Protein AF-0000000078661765 (afdb_homodimer)

Solvent-accessible surface area (backbone atoms only — not comparable to full-atom values): 20085 Å² total; per-residue (Å²): 131,46,58,64,20,63,72,81,64,76,67,71,49,77,56,98,57,36,38,33,35,62,72,58,79,69,48,37,56,60,52,42,59,48,47,63,39,64,80,60,29,68,79,69,63,82,81,64,96,49,53,66,41,50,32,48,50,50,43,23,30,43,36,8,20,35,60,61,69,73,39,29,52,26,35,33,24,34,60,92,78,61,45,80,42,36,41,34,34,42,29,67,37,52,69,71,80,47,93,76,42,49,77,34,44,30,48,52,74,50,60,35,75,92,55,61,94,66,60,52,66,58,57,50,50,52,53,43,51,53,49,44,32,71,75,70,46,80,60,68,33,30,33,72,45,51,69,84,48,59,70,60,52,53,52,39,46,76,74,55,35,44,77,78,51,69,49,71,44,95,87,65,50,48,28,38,32,30,35,30,115,130,48,59,64,20,66,72,79,64,76,68,70,48,76,57,98,58,36,39,32,34,63,71,59,79,69,49,38,56,59,52,42,58,49,48,64,41,64,80,61,28,68,79,69,63,82,81,64,95,49,55,66,42,52,31,48,50,51,43,22,30,44,34,8,20,35,59,61,69,72,40,28,50,26,36,35,24,33,61,91,79,61,44,82,41,35,40,35,32,40,31,66,37,52,69,72,79,50,94,77,42,49,76,34,42,28,48,50,76,50,60,37,76,93,55,61,94,67,59,52,65,57,56,51,48,51,53,44,51,52,48,44,32,68,75,69,47,81,60,68,33,30,32,73,44,52,67,86,46,59,69,61,53,54,49,39,46,76,73,55,34,43,78,78,51,69,49,70,44,96,88,65,50,48,27,37,30,30,36,30,116

Organism: Novosphingobium aromaticivorans (strain ATCC 700278 / DSM 12444 / CCUG 56034 / CIP 105152 / NBRC 16084 / F199) (NCBI:txid279238)

Secondary structure (DSSP, 8-state):
---B----PPPEEE-SSEEEE---TTTHHHHHHHTTSHHHHTTS-SPPSSHHHHHHHHHHHHHHHHHHHS--EEEEEETTT--EEEEEEEEEEE-SS-TT-EEEEEEEEEE-GGGTTSSHHHHHHHHHHHHHHHHH-S--EEEEEETT-HHHHHHHHHTT-EEEEEEE-TTS-EEEEEEE-/---B----PPPEEE-SSEEEE---TTTHHHHHHHTTSHHHHTTS-SPPSSHHHHHHHHHHHHHHHHHHHS--EEEEEETTT--EEEEEEEEEEE-SS-TT-EEEEEEEEEE-GGGTTSSHHHHHHHHHHHHHHHHH-S--EEEEEETT-HHHHHHHHHTT-EEEEEEE-TTS-EEEEEEE-

pLDDT: mean 94.59, std 13.89, range [18.61, 98.94]

InterPro domains:
  IPR000182 GNAT domain [PF13302] (17-162)
  IPR000182 GNAT domain [PS51186] (29-181)
  IPR016181 Acyl-CoA N-acyltransferase [SSF55729] (10-168)
  IPR051531 N-acetyltransferase [PTHR43792] (10-170)

Sequence (362 aa):
MTLPGIDVSPPRIETDRLTLTVPGREDYILMRDLVADPEVHRYLGPRPDDPTTDMFSRALRAAGSWHLYGYGLFLAHEKASGAFVGQLGVFHSLRGFGKGMDDVPEAGWILAREHWGKGLAREAMQAVLDWFDAAQGPQRIACMIERGNAASVALAERLGFVRYGEHELADGVIVDLLERTMTLPGIDVSPPRIETDRLTLTVPGREDYILMRDLVADPEVHRYLGPRPDDPTTDMFSRALRAAGSWHLYGYGLFLAHEKASGAFVGQLGVFHSLRGFGKGMDDVPEAGWILAREHWGKGLAREAMQAVLDWFDAAQGPQRIACMIERGNAASVALAERLGFVRYGEHELADGVIVDLLERT

Nearest PDB structures (foldseek):
  3juw-assembly1_A  TM=9.080E-01  e=8.579E-16  Bordetella pertussis
  3juw-assembly1_B  TM=9.057E-01  e=1.072E-14  Bordetella pertussis
  3juw-assembly2_C-2  TM=8.979E-01  e=7.993E-15  Bordetella pertussis
  4e2a-assembly1_A  TM=6.784E-01  e=1.385E-06  Streptococcus mutans
  1tiq-assembly1_A  TM=6.854E-01  e=7.605E-06  Bacillus subtilis

Foldseek 3Di:
DPPPPPPPAFDWFDFPWKIWGQDDQPCLVVVLVQCVPCVLVVFVDDDDPDSVVVSNVVSVQQVVQCVPPVWGKIWIATPVPRDTFWIWAWGFDAPPPDPPGHGFTETDIGTHPVCPPVCVVLRVHLRRQVVCCVVPNDDKYKYKGWPPPVSVVVSCVVSAKDFDDWDQDPVRTIITMIMHD/DPPPPPPPAFDWFDFPWKIWGQDDQPCLVVVLVQCVPCVLVVFVDDDDPDSVVVSNVVSVQQVVQCVPPVWGKIWIATPVPRDTFWIWAWGFDAPPPDPPGHGFTETDIGTHPVCPPVCVVLRVHLRRQVVCCVVPNDDKYKYKGWPPPVSVVVSCVVSAKDFDAWDQDPVRTIITMIMHD

Structure (mmCIF, N/CA/C/O backbone):
data_AF-0000000078661765-model_v1
#
loop_
_entity.id
_entity.type
_entity.pdbx_description
1 polymer 'GCN5-related N-acetyltransferase'
#
loop_
_atom_site.group_PDB
_atom_site.id
_atom_site.type_symbol
_atom_site.label_atom_id
_atom_site.label_alt_id
_atom_site.label_comp_id
_atom_site.label_asym_id
_atom_site.label_entity_id
_atom_site.label_seq_id
_atom_site.pdbx_PDB_ins_code
_atom_site.Cartn_x
_atom_site.Cartn_y
_atom_site.Cartn_z
_atom_site.occupancy
_atom_site.B_iso_or_equiv
_atom_site.auth_seq_id
_atom_site.auth_comp_id
_atom_site.auth_asym_id
_atom_site.auth_atom_id
_atom_site.pdbx_PDB_model_num
ATOM 1 N N . MET A 1 1 ? 5.809 -13.992 35.375 1 18.61 1 MET A N 1
ATOM 2 C CA . MET A 1 1 ? 5.738 -14.922 34.25 1 18.61 1 MET A CA 1
ATOM 3 C C . MET A 1 1 ? 5.664 -14.164 32.906 1 18.61 1 MET A C 1
ATOM 5 O O . MET A 1 1 ? 4.734 -13.383 32.688 1 18.61 1 MET A O 1
ATOM 9 N N . THR A 1 2 ? 6.816 -13.812 32.375 1 22.2 2 THR A N 1
ATOM 10 C CA . THR A 1 2 ? 7.066 -12.914 31.25 1 22.2 2 THR A CA 1
ATOM 11 C C . THR A 1 2 ? 6.258 -13.352 30.031 1 22.2 2 THR A C 1
ATOM 13 O O . THR A 1 2 ? 6.355 -14.5 29.594 1 22.2 2 THR A O 1
ATOM 16 N N . LEU A 1 3 ? 5.105 -13 29.922 1 26.42 3 LEU A N 1
ATOM 17 C CA . LEU A 1 3 ? 4.414 -13.406 28.703 1 26.42 3 LEU A CA 1
ATOM 18 C C . LEU A 1 3 ? 5.375 -13.445 27.516 1 26.42 3 LEU A C 1
ATOM 20 O O . LEU A 1 3 ? 6.199 -12.539 27.359 1 26.42 3 LEU A O 1
ATOM 24 N N . PRO A 1 4 ? 5.844 -14.602 27.141 1 32.22 4 PRO A N 1
ATOM 25 C CA . PRO A 1 4 ? 6.879 -14.617 26.094 1 32.22 4 PRO A CA 1
ATOM 26 C C . PRO A 1 4 ? 6.625 -13.586 25 1 32.22 4 PRO A C 1
ATOM 28 O O . PRO A 1 4 ? 5.473 -13.305 24.672 1 32.22 4 PRO A O 1
ATOM 31 N N . GLY A 1 5 ? 7.164 -12.516 25.047 1 32.81 5 GLY A N 1
ATOM 32 C CA . GLY A 1 5 ? 7.148 -11.461 24.047 1 32.81 5 GLY A CA 1
ATOM 33 C C . GLY A 1 5 ? 7.004 -11.984 22.625 1 32.81 5 GLY A C 1
ATOM 34 O O . GLY A 1 5 ? 7.844 -12.75 22.156 1 32.81 5 GLY A O 1
ATOM 35 N N . ILE A 1 6 ? 5.879 -12.422 22.219 1 35.12 6 ILE A N 1
ATOM 36 C CA . ILE A 1 6 ? 5.68 -13 20.891 1 35.12 6 ILE A CA 1
ATOM 37 C C . ILE A 1 6 ? 6.555 -12.266 19.875 1 35.12 6 ILE A C 1
ATOM 39 O O . ILE A 1 6 ? 6.406 -11.062 19.672 1 35.12 6 ILE A O 1
ATOM 43 N N . ASP A 1 7 ? 7.75 -12.43 19.844 1 41.25 7 ASP A N 1
ATOM 44 C CA . ASP A 1 7 ? 8.656 -11.953 18.797 1 41.25 7 ASP A CA 1
ATOM 45 C C . ASP A 1 7 ? 8.008 -12.055 17.422 1 41.25 7 ASP A C 1
ATOM 47 O O . ASP A 1 7 ? 7.801 -13.156 16.906 1 41.25 7 ASP A O 1
ATOM 51 N N . VAL A 1 8 ? 6.977 -11.422 17.109 1 53.31 8 VAL A N 1
ATOM 52 C CA . VAL A 1 8 ? 6.277 -11.68 15.852 1 53.31 8 VAL A CA 1
ATOM 53 C C . VAL A 1 8 ? 7.211 -11.398 14.672 1 53.31 8 VAL A C 1
ATOM 55 O O . VAL A 1 8 ? 7.188 -10.305 14.109 1 53.31 8 VAL A O 1
ATOM 58 N N . SER A 1 9 ? 8.359 -12.117 14.617 1 66.25 9 SER A N 1
ATOM 59 C CA . SER A 1 9 ? 9.188 -12.094 13.422 1 66.25 9 SER A CA 1
ATOM 60 C C . SER A 1 9 ? 8.383 -12.438 12.18 1 66.25 9 SER A C 1
ATOM 62 O O . SER A 1 9 ? 7.496 -13.297 12.227 1 66.25 9 SER A O 1
ATOM 64 N N . PRO A 1 10 ? 8.586 -11.68 11.188 1 78.19 10 PRO A N 1
ATOM 65 C CA . PRO A 1 10 ? 7.898 -12.039 9.945 1 78.19 10 PRO A CA 1
ATOM 66 C C . PRO A 1 10 ? 8.148 -13.484 9.531 1 78.19 10 PRO A C 1
ATOM 68 O O . PRO A 1 10 ? 9.242 -14.016 9.734 1 78.19 10 PRO A O 1
ATOM 71 N N . PRO A 1 11 ? 7.211 -14.141 9.094 1 91.12 11 PRO A N 1
ATOM 72 C CA . PRO A 1 11 ? 7.355 -15.547 8.711 1 91.12 11 PRO A CA 1
ATOM 73 C C . PRO A 1 11 ? 8.445 -15.773 7.672 1 91.12 11 PRO A C 1
ATOM 75 O O . PRO A 1 11 ? 8.695 -14.898 6.836 1 91.12 11 PRO A O 1
ATOM 78 N N . ARG A 1 12 ? 9.117 -16.812 7.824 1 96.75 12 ARG A N 1
ATOM 79 C CA . ARG A 1 12 ? 10.086 -17.359 6.879 1 96.75 12 ARG A CA 1
ATOM 80 C C . ARG A 1 12 ? 9.734 -18.812 6.52 1 96.75 12 ARG A C 1
ATOM 82 O O . ARG A 1 12 ? 9.484 -19.625 7.402 1 96.75 12 ARG A O 1
ATOM 89 N N . ILE A 1 13 ? 9.617 -19.094 5.195 1 98.38 13 ILE A N 1
ATOM 90 C CA . ILE A 1 13 ? 9.281 -20.438 4.73 1 98.38 13 ILE A CA 1
ATOM 91 C C . ILE A 1 13 ? 10.492 -21.062 4.039 1 98.38 13 ILE A C 1
ATOM 93 O O . ILE A 1 13 ? 11.164 -20.406 3.238 1 98.38 13 ILE A O 1
ATOM 97 N N . GLU A 1 14 ? 10.805 -22.281 4.379 1 98.25 14 GLU A N 1
ATOM 98 C CA . GLU A 1 14 ? 11.859 -23.047 3.717 1 98.25 14 GLU A CA 1
ATOM 99 C C . GLU A 1 14 ? 11.273 -24.203 2.92 1 98.25 14 GLU A C 1
ATOM 101 O O . GLU A 1 14 ? 10.445 -24.969 3.43 1 98.25 14 GLU A O 1
ATOM 106 N N . THR A 1 15 ? 11.656 -24.281 1.719 1 98.62 15 THR A N 1
ATOM 107 C CA . THR A 1 15 ? 11.352 -25.438 0.901 1 98.62 15 THR A CA 1
ATOM 108 C C . THR A 1 15 ? 12.625 -26.219 0.569 1 98.62 15 THR A C 1
ATOM 110 O O . THR A 1 15 ? 13.672 -25.984 1.175 1 98.62 15 THR A O 1
ATOM 113 N N . ASP A 1 16 ? 12.477 -27.25 -0.265 1 98.62 16 ASP A N 1
ATOM 114 C CA . ASP A 1 16 ? 13.648 -28.047 -0.637 1 98.62 16 ASP A CA 1
ATOM 115 C C . ASP A 1 16 ? 14.727 -27.156 -1.271 1 98.62 16 ASP A C 1
ATOM 117 O O . ASP A 1 16 ? 15.906 -27.266 -0.927 1 98.62 16 ASP A O 1
ATOM 121 N N . ARG A 1 17 ? 14.32 -26.203 -2.174 1 98.75 17 ARG A N 1
ATOM 122 C CA . ARG A 1 17 ? 15.305 -25.453 -2.941 1 98.75 17 ARG A CA 1
ATOM 123 C C . ARG A 1 17 ? 15.234 -23.969 -2.609 1 98.75 17 ARG A C 1
ATOM 125 O O . ARG A 1 17 ? 16.141 -23.203 -2.959 1 98.75 17 ARG A O 1
ATOM 132 N N . LEU A 1 18 ? 14.195 -23.5 -1.858 1 98.88 18 LEU A N 1
ATOM 133 C CA . LEU A 1 18 ? 13.953 -22.062 -1.784 1 98.88 18 LEU A CA 1
ATOM 134 C C . LEU A 1 18 ? 13.82 -21.609 -0.334 1 98.88 18 LEU A C 1
ATOM 136 O O . LEU A 1 18 ? 13.438 -22.391 0.534 1 98.88 18 LEU A O 1
ATOM 140 N N . THR A 1 19 ? 14.211 -20.375 -0.135 1 98.81 19 THR A N 1
ATOM 141 C CA . THR A 1 19 ? 13.789 -19.609 1.035 1 98.81 19 THR A CA 1
ATOM 142 C C . THR A 1 19 ? 12.82 -18.5 0.639 1 98.81 19 THR A C 1
ATOM 144 O O . THR A 1 19 ? 13.062 -17.766 -0.328 1 98.81 19 THR A O 1
ATOM 147 N N . LEU A 1 20 ? 11.719 -18.422 1.342 1 98.88 20 LEU A N 1
ATOM 148 C CA . LEU A 1 20 ? 10.719 -17.375 1.14 1 98.88 20 LEU A CA 1
ATOM 149 C C . LEU A 1 20 ? 10.672 -16.422 2.338 1 98.88 20 LEU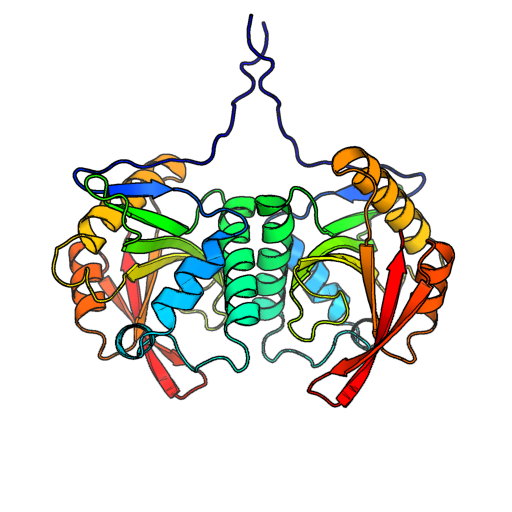 A C 1
ATOM 151 O O . LEU A 1 20 ? 10.477 -16.875 3.473 1 98.88 20 LEU A O 1
ATOM 155 N N . THR A 1 21 ? 10.844 -15.141 2.057 1 98.75 21 THR A N 1
ATOM 156 C CA . THR A 1 21 ? 10.875 -14.156 3.137 1 98.75 21 THR A CA 1
ATOM 157 C C . THR A 1 21 ? 9.953 -12.984 2.822 1 98.75 21 THR A C 1
ATOM 159 O O . THR A 1 21 ? 9.633 -12.734 1.659 1 98.75 21 THR A O 1
ATOM 162 N N . VAL A 1 22 ? 9.508 -12.32 3.869 1 98.75 22 VAL A N 1
ATOM 163 C CA . VAL A 1 22 ? 8.719 -11.109 3.717 1 98.75 22 VAL A CA 1
ATOM 164 C C . VAL A 1 22 ? 9.609 -9.969 3.217 1 98.75 22 VAL A C 1
ATOM 166 O O . VAL A 1 22 ? 10.695 -9.742 3.758 1 98.75 22 VAL A O 1
ATOM 169 N N . PRO A 1 23 ? 9.18 -9.25 2.174 1 98.69 23 PRO A N 1
ATOM 170 C CA . PRO A 1 23 ? 10.016 -8.188 1.607 1 98.69 23 PRO A CA 1
ATOM 171 C C . PRO A 1 23 ? 10.305 -7.066 2.604 1 98.69 23 PRO A C 1
ATOM 173 O O . PRO A 1 23 ? 9.43 -6.691 3.385 1 98.69 23 PRO A O 1
ATOM 176 N N . GLY A 1 24 ? 11.5 -6.5 2.516 1 98 24 GLY A N 1
ATOM 177 C CA . GLY A 1 24 ? 11.883 -5.316 3.275 1 98 24 GLY A CA 1
ATOM 178 C C . GLY A 1 24 ? 11.82 -4.039 2.463 1 98 24 GLY A C 1
ATOM 179 O O . GLY A 1 24 ? 11.336 -4.043 1.328 1 98 24 GLY A O 1
ATOM 180 N N . ARG A 1 25 ? 12.344 -2.949 2.996 1 97.38 25 ARG A N 1
ATOM 181 C CA . ARG A 1 25 ? 12.188 -1.585 2.498 1 97.38 25 ARG A CA 1
ATOM 182 C C . ARG A 1 25 ? 12.82 -1.434 1.118 1 97.38 25 ARG A C 1
ATOM 184 O O . ARG A 1 25 ? 12.297 -0.719 0.263 1 97.38 25 ARG A O 1
ATOM 191 N N . GLU A 1 26 ? 13.883 -2.139 0.896 1 97.56 26 GLU A N 1
ATOM 192 C CA . GLU A 1 26 ? 14.648 -1.878 -0.32 1 97.56 26 GLU A CA 1
ATOM 193 C C . GLU A 1 26 ? 14.391 -2.945 -1.378 1 97.56 26 GLU A C 1
ATOM 195 O O . GLU A 1 26 ? 14.891 -2.855 -2.498 1 97.56 26 GLU A O 1
ATOM 200 N N . ASP A 1 27 ? 13.594 -3.879 -1.108 1 98.62 27 ASP A N 1
ATOM 201 C CA . ASP A 1 27 ? 13.477 -5.07 -1.945 1 98.62 27 ASP A CA 1
ATOM 202 C C . ASP A 1 27 ? 12.656 -4.777 -3.203 1 98.62 27 ASP A C 1
ATOM 204 O O . ASP A 1 27 ? 12.672 -5.562 -4.156 1 98.62 27 ASP A O 1
ATOM 208 N N . TYR A 1 28 ? 11.945 -3.619 -3.197 1 98.5 28 TYR A N 1
ATOM 209 C CA . TYR A 1 28 ? 11.156 -3.305 -4.383 1 98.5 28 TYR A CA 1
ATOM 210 C C . TYR A 1 28 ? 12.055 -3.135 -5.605 1 98.5 28 TYR A C 1
ATOM 212 O O . TYR A 1 28 ? 11.609 -3.303 -6.742 1 98.5 28 TYR A O 1
ATOM 220 N N . ILE A 1 29 ? 13.336 -2.859 -5.418 1 98.62 29 ILE A N 1
ATOM 221 C CA . ILE A 1 29 ? 14.289 -2.68 -6.508 1 98.62 29 ILE A CA 1
ATOM 222 C C . ILE A 1 29 ? 14.484 -4.004 -7.242 1 98.62 29 ILE A C 1
ATOM 224 O O . ILE A 1 29 ? 14.648 -4.023 -8.469 1 98.62 29 ILE A O 1
ATOM 228 N N . LEU A 1 30 ? 14.5 -5.156 -6.523 1 98.62 30 LEU A N 1
ATOM 229 C CA . LEU A 1 30 ? 14.594 -6.477 -7.137 1 98.62 30 LEU A CA 1
ATOM 230 C C . LEU A 1 30 ? 13.453 -6.707 -8.117 1 98.62 30 LEU A C 1
ATOM 232 O O . LEU A 1 30 ? 13.672 -7.172 -9.234 1 98.62 30 LEU A O 1
ATOM 236 N N . MET A 1 31 ? 12.266 -6.32 -7.707 1 98.69 31 MET A N 1
ATOM 237 C CA . MET A 1 31 ? 11.086 -6.523 -8.547 1 98.69 31 MET A CA 1
ATOM 238 C C . MET A 1 31 ? 11.086 -5.562 -9.727 1 98.69 31 MET A C 1
ATOM 240 O O . MET A 1 31 ? 10.703 -5.934 -10.844 1 98.69 31 MET A O 1
ATOM 244 N N . ARG A 1 32 ? 11.461 -4.328 -9.445 1 98.44 32 ARG A N 1
ATOM 245 C CA . ARG A 1 32 ? 11.578 -3.359 -10.531 1 98.44 32 ARG A CA 1
ATOM 246 C C . ARG A 1 32 ? 12.453 -3.906 -11.656 1 98.44 32 ARG A C 1
ATOM 248 O O . ARG A 1 32 ? 12.07 -3.859 -12.828 1 98.44 32 ARG A O 1
ATOM 255 N N . ASP A 1 33 ? 13.57 -4.434 -11.281 1 98.31 33 ASP A N 1
ATOM 256 C CA . ASP A 1 33 ? 14.516 -4.945 -12.266 1 98.31 33 ASP A CA 1
ATOM 257 C C . ASP A 1 33 ? 13.984 -6.211 -12.93 1 98.31 33 ASP A C 1
ATOM 259 O O . ASP A 1 33 ? 14.164 -6.406 -14.141 1 98.31 33 ASP A O 1
ATOM 263 N N . LEU A 1 34 ? 13.367 -7.066 -12.211 1 98.38 34 LEU A N 1
ATOM 264 C CA . LEU A 1 34 ? 12.812 -8.32 -12.719 1 98.38 34 LEU A CA 1
ATOM 265 C C . LEU A 1 34 ? 11.773 -8.055 -13.797 1 98.38 34 LEU A C 1
ATOM 267 O O . LEU A 1 34 ? 11.828 -8.648 -14.883 1 98.38 34 LEU A O 1
ATOM 271 N N . VAL A 1 35 ? 10.898 -7.102 -13.562 1 98.06 35 VAL A N 1
ATOM 272 C CA . VAL A 1 35 ? 9.766 -6.91 -14.469 1 98.06 35 VAL A CA 1
ATOM 273 C C . VAL A 1 35 ? 10.188 -6.039 -15.648 1 98.06 35 VAL A C 1
ATOM 275 O O . VAL A 1 35 ? 9.391 -5.797 -16.562 1 98.06 35 VAL A O 1
ATOM 278 N N . ALA A 1 36 ? 11.398 -5.535 -15.602 1 97.5 36 ALA A N 1
ATOM 279 C CA . ALA A 1 36 ? 11.922 -4.777 -16.734 1 97.5 36 ALA A CA 1
ATOM 280 C C . ALA A 1 36 ? 12.109 -5.676 -17.953 1 97.5 36 ALA A C 1
ATOM 282 O O . ALA A 1 36 ? 12.156 -5.195 -19.094 1 97.5 36 ALA A O 1
ATOM 283 N N . ASP A 1 37 ? 12.312 -6.961 -17.766 1 97.81 37 ASP A N 1
ATOM 284 C CA . ASP A 1 37 ? 12.352 -7.926 -18.859 1 97.81 37 ASP A CA 1
ATOM 285 C C . ASP A 1 37 ? 11.016 -7.98 -19.594 1 97.81 37 ASP A C 1
ATOM 287 O O . ASP A 1 37 ? 9.984 -8.281 -19 1 97.81 37 ASP A O 1
ATOM 291 N N . PRO A 1 38 ? 11.031 -7.727 -20.891 1 96.94 38 PRO A N 1
ATOM 292 C CA . PRO A 1 38 ? 9.773 -7.652 -21.625 1 96.94 38 PRO A CA 1
ATOM 293 C C . PRO A 1 38 ? 9.008 -8.969 -21.625 1 96.94 38 PRO A C 1
ATOM 295 O O . PRO A 1 38 ? 7.773 -8.969 -21.672 1 96.94 38 PRO A O 1
ATOM 298 N N . GLU A 1 39 ? 9.703 -10.023 -21.594 1 96.88 39 GLU A N 1
ATOM 299 C CA . GLU A 1 39 ? 9.016 -11.312 -21.547 1 96.88 39 GLU A CA 1
ATOM 300 C C . GLU A 1 39 ? 8.289 -11.508 -20.219 1 96.88 39 GLU A C 1
ATOM 302 O O . GLU A 1 39 ? 7.199 -12.086 -20.172 1 96.88 39 GLU A O 1
ATOM 307 N N . VAL A 1 40 ? 8.875 -11.055 -19.172 1 97.62 40 VAL A N 1
ATOM 308 C CA . VAL A 1 40 ? 8.242 -11.125 -17.844 1 97.62 40 VAL A CA 1
ATOM 309 C C . VAL A 1 40 ? 7.066 -10.156 -17.781 1 97.62 40 VAL A C 1
ATOM 311 O O . VAL A 1 40 ? 6.004 -10.492 -17.25 1 97.62 40 VAL A O 1
ATOM 314 N N . HIS A 1 41 ? 7.23 -9.062 -18.359 1 97.19 41 HIS A N 1
ATOM 315 C CA . HIS A 1 41 ? 6.262 -7.977 -18.234 1 97.19 41 HIS A CA 1
ATOM 316 C C . HIS A 1 41 ? 5.043 -8.234 -19.125 1 97.19 41 HIS A C 1
ATOM 318 O O . HIS A 1 41 ? 4.02 -7.559 -18.984 1 97.19 41 HIS A O 1
ATOM 324 N N . ARG A 1 42 ? 5.078 -9.133 -19.969 1 94.69 42 ARG A N 1
ATOM 325 C CA . ARG A 1 42 ? 4.125 -9.359 -21.047 1 94.69 42 ARG A CA 1
ATOM 326 C C . ARG A 1 42 ? 2.693 -9.359 -20.531 1 94.69 42 ARG A C 1
ATOM 328 O O . ARG A 1 42 ? 1.791 -8.828 -21.188 1 94.69 42 ARG A O 1
ATOM 335 N N . TYR A 1 43 ? 2.455 -9.875 -19.344 1 93.94 43 TYR A N 1
ATOM 336 C CA . TYR A 1 43 ? 1.102 -10.078 -18.828 1 93.94 43 TYR A CA 1
ATOM 337 C C . TYR A 1 43 ? 0.851 -9.227 -17.594 1 93.94 43 TYR A C 1
ATOM 339 O O . TYR A 1 43 ? 0.007 -9.57 -16.766 1 93.94 43 TYR A O 1
ATOM 347 N N . LEU A 1 44 ? 1.625 -8.164 -17.406 1 94 44 LEU A N 1
ATOM 348 C CA . LEU A 1 44 ? 1.535 -7.41 -16.156 1 94 44 LEU A CA 1
ATOM 349 C C . LEU A 1 44 ? 0.857 -6.066 -16.391 1 94 44 LEU A C 1
ATOM 351 O O . LEU A 1 44 ? 0.834 -5.219 -15.492 1 94 44 LEU A O 1
ATOM 355 N N . GLY A 1 45 ? 0.283 -5.855 -17.578 1 91.44 45 GLY A N 1
ATOM 356 C CA . GLY A 1 45 ? -0.388 -4.605 -17.875 1 91.44 45 GLY A CA 1
ATOM 357 C C . GLY A 1 45 ? 0.528 -3.578 -18.516 1 91.44 45 GLY A C 1
ATOM 358 O O . GLY A 1 45 ? 1.653 -3.898 -18.906 1 91.44 45 GLY A O 1
ATOM 359 N N . PRO A 1 46 ? 0.055 -2.373 -18.656 1 91.62 46 PRO A N 1
ATOM 360 C CA . PRO A 1 46 ? 0.852 -1.33 -19.312 1 91.62 46 PRO A CA 1
ATOM 361 C C . PRO A 1 46 ? 2.098 -0.956 -18.516 1 91.62 46 PRO A C 1
ATOM 363 O O . PRO A 1 46 ? 2.082 -1.005 -17.281 1 91.62 46 PRO A O 1
ATOM 366 N N . ARG A 1 47 ? 3.094 -0.52 -19.234 1 94.19 47 ARG A N 1
ATOM 367 C CA . ARG A 1 47 ? 4.324 -0.077 -18.578 1 94.19 47 ARG A CA 1
ATOM 368 C C . ARG A 1 47 ? 4.133 1.285 -17.922 1 94.19 47 ARG A C 1
ATOM 370 O O . ARG A 1 47 ? 3.553 2.193 -18.516 1 94.19 47 ARG A O 1
ATOM 377 N N . PRO A 1 48 ? 4.684 1.337 -16.781 1 95 48 PRO A N 1
ATOM 378 C CA . PRO A 1 48 ? 4.586 2.641 -16.125 1 95 48 PRO A CA 1
ATOM 379 C C . PRO A 1 48 ? 5.547 3.672 -16.719 1 95 48 PRO A C 1
ATOM 381 O O . PRO A 1 48 ? 6.637 3.314 -17.172 1 95 48 PRO A O 1
ATOM 384 N N . ASP A 1 49 ? 5.133 4.945 -16.578 1 93.5 49 ASP A N 1
ATOM 385 C CA . ASP A 1 49 ? 6 6.035 -17.016 1 93.5 49 ASP A CA 1
ATOM 386 C C . ASP A 1 49 ? 7.266 6.102 -16.172 1 93.5 49 ASP A C 1
ATOM 388 O O . ASP A 1 49 ? 8.359 6.336 -16.688 1 93.5 49 ASP A O 1
ATOM 392 N N . ASP A 1 50 ? 7.145 5.875 -14.898 1 96.69 50 ASP A N 1
ATOM 393 C CA . ASP A 1 50 ? 8.242 5.82 -13.938 1 96.69 50 ASP A CA 1
ATOM 394 C C . ASP A 1 50 ? 8.258 4.48 -13.203 1 96.69 50 ASP A C 1
ATOM 396 O O . ASP A 1 50 ? 7.578 4.312 -12.188 1 96.69 50 ASP A O 1
ATOM 400 N N . PRO A 1 51 ? 9.078 3.574 -13.617 1 97.56 51 PRO A N 1
ATOM 401 C CA . PRO A 1 51 ? 9.078 2.219 -13.062 1 97.56 51 PRO A CA 1
ATOM 402 C C . PRO A 1 51 ? 9.453 2.191 -11.586 1 97.56 51 PRO A C 1
ATOM 404 O O . PRO A 1 51 ? 8.945 1.358 -10.828 1 97.56 51 PRO A O 1
ATOM 407 N N . THR A 1 52 ? 10.297 3.117 -11.203 1 98.06 52 THR A N 1
ATOM 408 C CA . THR A 1 52 ? 10.766 3.113 -9.828 1 98.06 52 THR A CA 1
ATOM 409 C C . THR A 1 52 ? 9.648 3.521 -8.875 1 98.06 52 THR A C 1
ATOM 411 O O . THR A 1 52 ? 9.367 2.816 -7.902 1 98.06 52 THR A O 1
ATOM 414 N N . THR A 1 53 ? 8.984 4.637 -9.141 1 98.12 53 THR A N 1
ATOM 415 C CA . THR A 1 53 ? 7.906 5.094 -8.273 1 98.12 53 THR A CA 1
ATOM 416 C C . THR A 1 53 ? 6.734 4.121 -8.312 1 98.12 53 THR A C 1
ATOM 418 O O . THR A 1 53 ? 6.086 3.887 -7.285 1 98.12 53 THR A O 1
ATOM 421 N N . ASP A 1 54 ? 6.496 3.586 -9.477 1 97.88 54 ASP A N 1
ATOM 422 C CA . ASP A 1 54 ? 5.422 2.607 -9.609 1 97.88 54 ASP A CA 1
ATOM 423 C C . ASP A 1 54 ? 5.68 1.383 -8.734 1 97.88 54 ASP A C 1
ATOM 425 O O . ASP A 1 54 ? 4.797 0.938 -8 1 97.88 54 ASP A O 1
ATOM 429 N N . MET A 1 55 ? 6.887 0.884 -8.828 1 98.56 55 MET A N 1
ATOM 430 C CA . MET A 1 55 ? 7.199 -0.327 -8.07 1 98.56 55 MET A CA 1
ATOM 431 C C . MET A 1 55 ? 7.242 -0.041 -6.574 1 98.56 55 MET A C 1
ATOM 433 O O . MET A 1 55 ? 6.855 -0.886 -5.766 1 98.56 55 MET A O 1
ATOM 437 N N . PHE A 1 56 ? 7.715 1.135 -6.199 1 98.81 56 PHE A N 1
ATOM 438 C CA . PHE A 1 56 ? 7.672 1.541 -4.801 1 98.81 56 PHE A CA 1
ATOM 439 C C . PHE A 1 56 ? 6.242 1.521 -4.273 1 98.81 56 PHE A C 1
ATOM 441 O O . PHE A 1 56 ? 5.973 0.961 -3.211 1 98.81 56 PHE A O 1
ATOM 448 N N . SER A 1 57 ? 5.34 2.07 -5.031 1 98.5 57 SER A N 1
ATOM 449 C CA . SER A 1 57 ? 3.928 2.096 -4.668 1 98.5 57 SER A CA 1
ATOM 450 C C . SER A 1 57 ? 3.361 0.686 -4.547 1 98.5 57 SER A C 1
ATOM 452 O O . SER A 1 57 ? 2.615 0.388 -3.611 1 98.5 57 SER A O 1
ATOM 454 N N . ARG A 1 58 ? 3.701 -0.161 -5.465 1 98.44 58 ARG A N 1
ATOM 455 C CA . ARG A 1 58 ? 3.258 -1.551 -5.418 1 98.44 58 ARG A CA 1
ATOM 456 C C . ARG A 1 58 ? 3.803 -2.26 -4.184 1 98.44 58 ARG A C 1
ATOM 458 O O . ARG A 1 58 ? 3.105 -3.072 -3.57 1 98.44 58 ARG A O 1
ATOM 465 N N . ALA A 1 59 ? 5.043 -1.959 -3.867 1 98.75 59 ALA A N 1
ATOM 466 C CA . ALA A 1 59 ? 5.664 -2.564 -2.691 1 98.75 59 ALA A CA 1
ATOM 467 C C . ALA A 1 59 ? 4.949 -2.135 -1.413 1 98.75 59 ALA A C 1
ATOM 469 O O . ALA A 1 59 ? 4.754 -2.945 -0.503 1 98.75 59 ALA A O 1
ATOM 470 N N . LEU A 1 60 ? 4.594 -0.889 -1.354 1 98.81 60 LEU A N 1
ATOM 471 C CA . LEU A 1 60 ? 3.852 -0.417 -0.189 1 98.81 60 LEU A CA 1
ATOM 472 C C . LEU A 1 60 ? 2.504 -1.123 -0.079 1 98.81 60 LEU A C 1
ATOM 474 O O . LEU A 1 60 ? 2.096 -1.522 1.014 1 98.81 60 LEU A O 1
ATOM 478 N N . ARG A 1 61 ? 1.807 -1.256 -1.195 1 98.75 61 ARG A N 1
ATOM 479 C CA . ARG A 1 61 ? 0.523 -1.951 -1.171 1 98.75 61 ARG A CA 1
ATOM 480 C C . ARG A 1 61 ? 0.693 -3.398 -0.719 1 98.75 61 ARG A C 1
ATOM 482 O O . ARG A 1 61 ? -0.088 -3.895 0.096 1 98.75 61 ARG A O 1
ATOM 489 N N . ALA A 1 62 ? 1.688 -4.004 -1.249 1 98.75 62 ALA A N 1
ATOM 490 C CA . ALA A 1 62 ? 1.963 -5.383 -0.854 1 98.75 62 ALA A CA 1
ATOM 491 C C . ALA A 1 62 ? 2.266 -5.477 0.639 1 98.75 62 ALA A C 1
ATOM 493 O O . ALA A 1 62 ? 1.796 -6.391 1.317 1 98.75 62 ALA A O 1
ATOM 494 N N . ALA A 1 63 ? 3.02 -4.578 1.132 1 98.62 63 ALA A N 1
ATOM 495 C CA . ALA A 1 63 ? 3.336 -4.535 2.559 1 98.62 63 ALA A CA 1
ATOM 496 C C . ALA A 1 63 ? 2.084 -4.266 3.389 1 98.62 63 ALA A C 1
ATOM 498 O O . ALA A 1 63 ? 1.953 -4.77 4.508 1 98.62 63 ALA A O 1
ATOM 499 N N . GLY A 1 64 ? 1.206 -3.518 2.811 1 98.69 64 GLY A N 1
ATOM 500 C CA . GLY A 1 64 ? -0.05 -3.244 3.49 1 98.69 64 GLY A CA 1
ATOM 501 C C . GLY A 1 64 ? -0.881 -4.492 3.732 1 98.69 64 GLY A C 1
ATOM 502 O O . GLY A 1 64 ? -1.578 -4.59 4.742 1 98.69 64 GLY A O 1
ATOM 503 N N . SER A 1 65 ? -0.81 -5.371 2.818 1 98.81 65 SER A N 1
ATOM 504 C CA . SER A 1 65 ? -1.513 -6.633 3.01 1 98.81 65 SER A CA 1
ATOM 505 C C . SER A 1 65 ? -1.001 -7.371 4.242 1 98.81 65 SER A C 1
ATOM 507 O O . SER A 1 65 ? -1.789 -7.91 5.023 1 98.81 65 SER A O 1
ATOM 509 N N . TRP A 1 66 ? 0.301 -7.418 4.43 1 98.31 66 TRP A N 1
ATOM 510 C CA . TRP A 1 66 ? 0.88 -8.023 5.621 1 98.31 66 TRP A CA 1
ATOM 511 C C . TRP A 1 66 ? 0.417 -7.301 6.883 1 98.31 66 TRP A C 1
ATOM 513 O O . TRP A 1 66 ? 0.032 -7.938 7.867 1 98.31 66 TRP A O 1
ATOM 523 N N . HIS A 1 67 ? 0.423 -6.012 6.824 1 97.56 67 HIS A N 1
ATOM 524 C CA . HIS A 1 67 ? 0.116 -5.191 7.992 1 97.56 67 HIS A CA 1
ATOM 525 C C . HIS A 1 67 ? -1.345 -5.344 8.398 1 97.56 67 HIS A C 1
ATOM 527 O O . HIS A 1 67 ? -1.646 -5.5 9.586 1 97.56 67 HIS A O 1
ATOM 533 N N . LEU A 1 68 ? -2.193 -5.363 7.48 1 98.12 68 LEU A N 1
ATOM 534 C CA . LEU A 1 68 ? -3.619 -5.281 7.777 1 98.12 68 LEU A CA 1
ATOM 535 C C . LEU A 1 68 ? -4.227 -6.672 7.91 1 98.12 68 LEU A C 1
ATOM 537 O O . LEU A 1 68 ? -5.199 -6.863 8.641 1 98.12 68 LEU A O 1
ATOM 541 N N . TYR A 1 69 ? -3.621 -7.629 7.23 1 98 69 TYR A N 1
ATOM 542 C CA . TYR A 1 69 ? -4.336 -8.898 7.102 1 98 69 TYR A CA 1
ATOM 543 C C . TYR A 1 69 ? -3.486 -10.055 7.613 1 98 69 TYR A C 1
ATOM 545 O O . TYR A 1 69 ? -3.988 -11.164 7.797 1 98 69 TYR A O 1
ATOM 553 N N . GLY A 1 70 ? -2.176 -9.867 7.773 1 97.38 70 GLY A N 1
ATOM 554 C CA . GLY A 1 70 ? -1.305 -10.891 8.328 1 97.38 70 GLY A CA 1
ATOM 555 C C . GLY A 1 70 ? -0.787 -11.859 7.281 1 97.38 70 GLY A C 1
ATOM 556 O O . GLY A 1 70 ? -0.214 -12.898 7.617 1 97.38 70 GLY A O 1
ATOM 557 N N . TYR A 1 71 ? -1.073 -11.586 6.012 1 98.31 71 TYR A N 1
ATOM 558 C CA . TYR A 1 71 ? -0.539 -12.359 4.902 1 98.31 71 TYR A CA 1
ATOM 559 C C . TYR A 1 71 ? -0.226 -11.461 3.709 1 98.31 71 TYR A C 1
ATOM 561 O O . TYR A 1 71 ? -0.688 -10.32 3.646 1 98.31 71 TYR A O 1
ATOM 569 N N . GLY A 1 72 ? 0.639 -11.961 2.797 1 98.69 72 GLY A N 1
ATOM 570 C CA . GLY A 1 72 ? 1.077 -11.18 1.651 1 98.69 72 GLY A CA 1
ATOM 571 C C . GLY A 1 72 ? 2.062 -11.922 0.766 1 98.69 72 GLY A C 1
ATOM 572 O O . GLY A 1 72 ? 2.09 -13.156 0.757 1 98.69 72 GLY A O 1
ATOM 573 N N . LEU A 1 73 ? 2.766 -11.148 0.016 1 98.88 73 LEU A N 1
ATOM 574 C CA . LEU A 1 73 ? 3.729 -11.695 -0.937 1 98.88 73 LEU A CA 1
ATOM 575 C C . LEU A 1 73 ? 5.066 -11.969 -0.26 1 98.88 73 LEU A C 1
ATOM 577 O O . LEU A 1 73 ? 5.473 -11.227 0.641 1 98.88 73 LEU A O 1
ATOM 581 N N . PHE A 1 74 ? 5.707 -13 -0.757 1 98.94 74 PHE A N 1
ATOM 582 C CA . PHE A 1 74 ? 7.062 -13.367 -0.356 1 98.94 74 PHE A CA 1
ATOM 583 C C . PHE A 1 74 ? 8.047 -13.125 -1.493 1 98.94 74 PHE A C 1
ATOM 585 O O . PHE A 1 74 ? 7.668 -13.156 -2.666 1 98.94 74 PHE A O 1
ATOM 592 N N . LEU A 1 75 ? 9.297 -12.914 -1.086 1 98.94 75 LEU A N 1
ATOM 593 C CA . LEU A 1 75 ? 10.406 -13.062 -2.02 1 98.94 75 LEU A CA 1
ATOM 594 C C . LEU A 1 75 ? 10.961 -14.484 -1.979 1 98.94 75 LEU A C 1
ATOM 596 O O . LEU A 1 75 ? 11.109 -15.07 -0.903 1 98.94 75 LEU A O 1
ATOM 600 N N . ALA A 1 76 ? 11.25 -14.992 -3.092 1 98.94 76 ALA A N 1
ATOM 601 C CA . ALA A 1 76 ? 11.859 -16.312 -3.191 1 98.94 76 ALA A CA 1
ATOM 602 C C . ALA A 1 76 ? 13.32 -16.203 -3.596 1 98.94 76 ALA A C 1
ATOM 604 O O . ALA A 1 76 ? 13.664 -15.508 -4.551 1 98.94 76 ALA A O 1
ATOM 605 N N . HIS A 1 77 ? 14.141 -16.875 -2.863 1 98.88 77 HIS A N 1
ATOM 606 C CA . HIS A 1 77 ? 15.555 -17.031 -3.193 1 98.88 77 HIS A CA 1
ATOM 607 C C . HIS A 1 77 ? 15.969 -18.5 -3.24 1 98.88 77 HIS A C 1
ATOM 609 O O . HIS A 1 77 ? 15.5 -19.297 -2.43 1 98.88 77 HIS A O 1
ATOM 615 N N . GLU A 1 78 ? 16.844 -18.766 -4.148 1 98.69 78 GLU A N 1
ATOM 616 C CA . GLU A 1 78 ? 17.422 -20.109 -4.188 1 98.69 78 GLU A CA 1
ATOM 617 C C . GLU A 1 78 ? 18.375 -20.344 -3.02 1 98.69 78 GLU A C 1
ATOM 619 O O . GLU A 1 78 ? 19.25 -19.516 -2.76 1 98.69 78 GLU A O 1
ATOM 624 N N . LYS A 1 79 ? 18.25 -21.484 -2.396 1 98.19 79 LYS A N 1
ATOM 625 C CA . LYS A 1 79 ? 19.078 -21.781 -1.24 1 98.19 79 LYS A CA 1
ATOM 626 C C . LYS A 1 79 ? 20.531 -21.984 -1.655 1 98.19 79 LYS A C 1
ATOM 628 O O . LYS A 1 79 ? 21.453 -21.5 -0.997 1 98.19 79 LYS A O 1
ATOM 633 N N . ALA A 1 80 ? 20.734 -22.75 -2.668 1 97.56 80 ALA A N 1
ATOM 634 C CA . ALA A 1 80 ? 22.062 -23.172 -3.078 1 97.56 80 ALA A CA 1
ATOM 635 C C . ALA A 1 80 ? 22.906 -21.984 -3.506 1 97.56 80 ALA A C 1
ATOM 637 O O . ALA A 1 80 ? 24.094 -21.891 -3.162 1 97.56 80 ALA A O 1
ATOM 638 N N . SER A 1 81 ? 22.359 -20.969 -4.223 1 97.56 81 SER A N 1
ATOM 639 C CA . SER A 1 81 ? 23.125 -19.891 -4.84 1 97.56 81 SER A CA 1
ATOM 640 C C . SER A 1 81 ? 22.859 -18.562 -4.148 1 97.56 81 SER A C 1
ATOM 642 O O . SER A 1 81 ? 23.625 -17.609 -4.316 1 97.56 81 SER A O 1
ATOM 644 N N . GLY A 1 82 ? 21.719 -18.469 -3.486 1 97.88 82 GLY A N 1
ATOM 645 C CA . GLY A 1 82 ? 21.297 -17.188 -2.943 1 97.88 82 GLY A CA 1
ATOM 646 C C . GLY A 1 82 ? 20.625 -16.297 -3.975 1 97.88 82 GLY A C 1
ATOM 647 O O . GLY A 1 82 ? 20.219 -15.172 -3.662 1 97.88 82 GLY A O 1
ATOM 648 N N . ALA A 1 83 ? 20.453 -16.766 -5.164 1 98.31 83 ALA A N 1
ATOM 649 C CA . ALA A 1 83 ? 19.922 -15.961 -6.258 1 98.31 83 ALA A CA 1
ATOM 650 C C . ALA A 1 83 ? 18.453 -15.617 -6.016 1 98.31 83 ALA A C 1
ATOM 652 O O . ALA A 1 83 ? 17.688 -16.453 -5.543 1 98.31 83 ALA A O 1
ATOM 653 N N . PHE A 1 84 ? 18.125 -14.375 -6.379 1 98.81 84 PHE A N 1
ATOM 654 C CA . PHE A 1 84 ? 16.734 -13.945 -6.367 1 98.81 84 PHE A CA 1
ATOM 655 C C . PHE A 1 84 ? 15.945 -14.617 -7.488 1 98.81 84 PHE A C 1
ATOM 657 O O . PHE A 1 84 ? 16.344 -14.555 -8.648 1 98.81 84 PHE A O 1
ATOM 664 N N . VAL A 1 85 ? 14.812 -15.219 -7.113 1 98.88 85 VAL A N 1
ATOM 665 C CA . VAL A 1 85 ? 14.031 -16.016 -8.055 1 98.88 85 VAL A CA 1
ATOM 666 C C . VAL A 1 85 ? 12.797 -15.219 -8.492 1 98.88 85 VAL A C 1
ATOM 668 O O . VAL A 1 85 ? 12.43 -15.227 -9.664 1 98.88 85 VAL A O 1
ATOM 671 N N . GLY A 1 86 ? 12.133 -14.578 -7.539 1 98.88 86 GLY A N 1
ATOM 672 C CA . GLY A 1 86 ? 10.914 -13.852 -7.84 1 98.88 86 GLY A CA 1
ATOM 673 C C . GLY A 1 86 ? 10.078 -13.555 -6.609 1 98.88 86 GLY A C 1
ATOM 674 O O . GLY A 1 86 ? 10.57 -13.641 -5.48 1 98.88 86 GLY A O 1
ATOM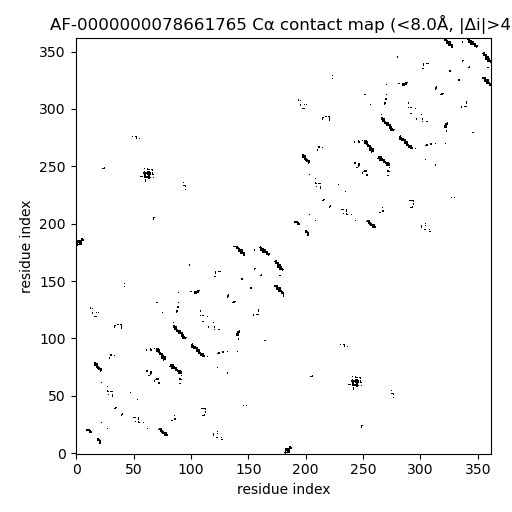 675 N N . GLN A 1 87 ? 8.875 -13.109 -6.836 1 98.94 87 GLN A N 1
ATOM 676 C CA . GLN A 1 87 ? 7.918 -12.773 -5.785 1 98.94 87 GLN A CA 1
ATOM 677 C C . GLN A 1 87 ? 6.578 -13.461 -6.023 1 98.94 87 GLN A C 1
ATOM 679 O O . GLN A 1 87 ? 6.098 -13.531 -7.156 1 98.94 87 GLN A O 1
ATOM 684 N N . LEU A 1 88 ? 6.02 -13.945 -4.957 1 98.94 88 LEU A N 1
ATOM 685 C CA . LEU A 1 88 ? 4.766 -14.688 -5.047 1 98.94 88 LEU A CA 1
ATOM 686 C C . LEU A 1 88 ? 4.094 -14.789 -3.684 1 98.94 88 LEU A C 1
ATOM 688 O O . LEU A 1 88 ? 4.727 -14.539 -2.654 1 98.94 88 LEU A O 1
ATOM 692 N N . GLY A 1 89 ? 2.799 -15.086 -3.725 1 98.88 89 GLY A N 1
ATOM 693 C CA . GLY A 1 89 ? 2.088 -15.297 -2.473 1 98.88 89 GLY A CA 1
ATOM 694 C C . GLY A 1 89 ? 0.602 -15.016 -2.578 1 98.88 89 GLY A C 1
ATOM 695 O O . GLY A 1 89 ? 0.022 -15.102 -3.662 1 98.88 89 GLY A O 1
ATOM 696 N N . VAL A 1 90 ? -0.027 -14.828 -1.392 1 98.88 90 VAL A N 1
ATOM 697 C CA . VAL A 1 90 ? -1.44 -14.492 -1.263 1 98.88 90 VAL A CA 1
ATOM 698 C C . VAL A 1 90 ? -1.588 -13.117 -0.62 1 98.88 90 VAL A C 1
ATOM 700 O O . VAL A 1 90 ? -1.125 -12.891 0.501 1 98.88 90 VAL A O 1
ATOM 703 N N . PHE A 1 91 ? -2.148 -12.219 -1.342 1 98.81 91 PHE A N 1
ATOM 704 C CA . PHE A 1 91 ? -2.371 -10.867 -0.84 1 98.81 91 PHE A CA 1
ATOM 705 C C . PHE A 1 91 ? -3.857 -10.523 -0.849 1 98.81 91 PHE A C 1
ATOM 707 O O . PHE A 1 91 ? -4.664 -11.25 -1.428 1 98.81 91 PHE A O 1
ATOM 714 N N . HIS A 1 92 ? -4.219 -9.477 -0.179 1 98.88 92 HIS A N 1
ATOM 715 C CA . HIS A 1 92 ? -5.625 -9.102 -0.103 1 98.88 92 HIS A CA 1
ATOM 716 C C . HIS A 1 92 ? -5.988 -8.102 -1.193 1 98.88 92 HIS A C 1
ATOM 718 O O . HIS A 1 92 ? -5.27 -7.125 -1.407 1 98.88 92 HIS A O 1
ATOM 724 N N . SER A 1 93 ? -7.113 -8.383 -1.832 1 97.88 93 SER A N 1
ATOM 725 C CA . SER A 1 93 ? -7.453 -7.574 -2.998 1 97.88 93 SER A CA 1
ATOM 726 C C . SER A 1 93 ? -8.898 -7.09 -2.934 1 97.88 93 SER A C 1
ATOM 728 O O . SER A 1 93 ? -9.742 -7.723 -2.297 1 97.88 93 SER A O 1
ATOM 730 N N . LEU A 1 94 ? -9.141 -5.953 -3.51 1 98.62 94 LEU A N 1
ATOM 731 C CA . LEU A 1 94 ? -10.438 -5.391 -3.877 1 98.62 94 LEU A CA 1
ATOM 732 C C . LEU A 1 94 ? -10.398 -4.816 -5.289 1 98.62 94 LEU A C 1
ATOM 734 O O . LEU A 1 94 ? -9.945 -3.686 -5.492 1 98.62 94 LEU A O 1
ATOM 738 N N . ARG A 1 95 ? -10.914 -5.578 -6.238 1 97.69 95 ARG A N 1
ATOM 739 C CA . ARG A 1 95 ? -10.734 -5.234 -7.645 1 97.69 95 ARG A CA 1
ATOM 740 C C . ARG A 1 95 ? -11.844 -4.301 -8.125 1 97.69 95 ARG A C 1
ATOM 742 O O . ARG A 1 95 ? -11.672 -3.592 -9.117 1 97.69 95 ARG A O 1
ATOM 749 N N . GLY A 1 96 ? -12.977 -4.359 -7.609 1 97.38 96 GLY A N 1
ATOM 750 C CA . GLY A 1 96 ? -14.016 -3.371 -7.855 1 97.38 96 GLY A CA 1
ATOM 751 C C . GLY A 1 96 ? -15 -3.795 -8.922 1 97.38 96 GLY A C 1
ATOM 752 O O . GLY A 1 96 ? -15.922 -3.047 -9.258 1 97.38 96 GLY A O 1
ATOM 753 N N . PHE A 1 97 ? -14.859 -5.016 -9.516 1 96.75 97 PHE A N 1
ATOM 754 C CA . PHE A 1 97 ? -15.766 -5.402 -10.586 1 96.75 97 PHE A CA 1
ATOM 755 C C . PHE A 1 97 ? -16.625 -6.598 -10.172 1 96.75 97 PHE A C 1
ATOM 757 O O . PHE A 1 97 ? -17.297 -7.207 -11 1 96.75 97 PHE A O 1
ATOM 764 N N . GLY A 1 98 ? -16.578 -6.883 -8.852 1 97.31 98 GLY A N 1
ATOM 765 C CA . GLY A 1 98 ? -17.391 -7.984 -8.352 1 97.31 98 GLY A CA 1
ATOM 766 C C . GLY A 1 98 ? -16.875 -9.344 -8.805 1 97.31 98 GLY A C 1
ATOM 767 O O . GLY A 1 98 ? -15.672 -9.602 -8.781 1 97.31 98 GLY A O 1
ATOM 768 N N . LYS A 1 99 ? -17.75 -10.367 -8.891 1 98.12 99 LYS A N 1
ATOM 769 C CA . LYS A 1 99 ? -17.469 -11.719 -9.359 1 98.12 99 LYS A CA 1
ATOM 770 C C . LYS A 1 99 ? -16.516 -12.438 -8.414 1 98.12 99 LYS A C 1
ATOM 772 O O . LYS A 1 99 ? -15.648 -13.195 -8.859 1 98.12 99 LYS A O 1
ATOM 777 N N . GLY A 1 100 ? -16.594 -12.062 -7.164 1 97.94 100 GLY A N 1
ATOM 778 C CA . GLY A 1 100 ? -15.797 -12.75 -6.16 1 97.94 100 GLY A CA 1
ATOM 779 C C . GLY A 1 100 ? -14.367 -12.242 -6.086 1 97.94 100 GLY A C 1
ATOM 780 O O . GLY A 1 100 ? -13.492 -12.914 -5.539 1 97.94 100 GLY A O 1
ATOM 781 N N . MET A 1 101 ? -14.164 -11.086 -6.637 1 98.5 101 MET A N 1
ATOM 782 C CA . MET A 1 101 ? -12.797 -10.562 -6.672 1 98.5 101 MET A CA 1
ATOM 783 C C . MET A 1 101 ? -12.664 -9.344 -5.766 1 98.5 101 MET A C 1
ATOM 785 O O . MET A 1 101 ? -11.656 -8.625 -5.828 1 98.5 101 MET A O 1
ATOM 789 N N . ASP A 1 102 ? -13.734 -9.062 -4.922 1 98.06 102 ASP A N 1
ATOM 790 C CA . ASP A 1 102 ? -13.719 -7.941 -3.99 1 98.06 102 ASP A CA 1
ATOM 791 C C . ASP A 1 102 ? -13.578 -8.422 -2.549 1 98.06 102 ASP A C 1
ATOM 793 O O . ASP A 1 102 ? -14.336 -9.281 -2.1 1 98.06 102 ASP A O 1
ATOM 797 N N . ASP A 1 103 ? -12.562 -7.816 -1.901 1 97.5 103 ASP A N 1
ATOM 798 C CA . ASP A 1 103 ? -12.312 -8.109 -0.493 1 97.5 103 ASP A CA 1
ATOM 799 C C . ASP A 1 103 ? -11.992 -9.586 -0.289 1 97.5 103 ASP A C 1
ATOM 801 O O . ASP A 1 103 ? -12.648 -10.266 0.503 1 97.5 103 ASP A O 1
ATOM 805 N N . VAL A 1 104 ? -10.922 -10.07 -0.948 1 98.5 104 VAL A N 1
ATOM 806 C CA . VAL A 1 104 ? -10.617 -11.492 -0.938 1 98.5 104 VAL A CA 1
ATOM 807 C C . VAL A 1 104 ? -9.109 -11.703 -0.955 1 98.5 104 VAL A C 1
ATOM 809 O O . VAL A 1 104 ? -8.359 -10.852 -1.44 1 98.5 104 VAL A O 1
ATOM 812 N N . PRO A 1 105 ? -8.625 -12.859 -0.395 1 98.88 105 PRO A N 1
ATOM 813 C CA . PRO A 1 105 ? -7.258 -13.273 -0.704 1 98.88 105 PRO A CA 1
ATOM 814 C C . PRO A 1 105 ? -7.062 -13.617 -2.178 1 98.88 105 PRO A C 1
ATOM 816 O O . PRO A 1 105 ? -7.902 -14.297 -2.773 1 98.88 105 PRO A O 1
ATOM 819 N N . GLU A 1 106 ? -6.066 -13.133 -2.74 1 98.94 106 GLU A N 1
ATOM 820 C CA . GLU A 1 106 ? -5.715 -13.344 -4.141 1 98.94 106 GLU A CA 1
ATOM 821 C C . GLU A 1 106 ? -4.285 -13.852 -4.281 1 98.94 106 GLU A C 1
ATOM 823 O O . GLU A 1 106 ? -3.369 -13.328 -3.639 1 98.94 106 GLU A O 1
ATOM 828 N N . ALA A 1 107 ? -4.121 -14.922 -5.039 1 98.94 107 ALA A N 1
ATOM 829 C CA . ALA A 1 107 ? -2.793 -15.477 -5.27 1 98.94 107 ALA A CA 1
ATOM 830 C C . ALA A 1 107 ? -2.146 -14.867 -6.508 1 98.94 107 ALA A C 1
ATOM 832 O O . ALA A 1 107 ? -2.834 -14.555 -7.484 1 98.94 107 ALA A O 1
ATOM 833 N N . GLY A 1 108 ? -0.859 -14.734 -6.484 1 98.75 108 GLY A N 1
ATOM 834 C CA . GLY A 1 108 ? -0.079 -14.289 -7.629 1 98.75 108 GLY A CA 1
ATOM 835 C C . GLY A 1 108 ? 1.383 -14.688 -7.547 1 98.75 108 GLY A C 1
ATOM 836 O O . GLY A 1 108 ? 1.892 -14.977 -6.461 1 98.75 108 GLY A O 1
ATOM 837 N N . TRP A 1 109 ? 1.975 -14.766 -8.719 1 98.88 109 TRP A N 1
ATOM 838 C CA . TRP A 1 109 ? 3.375 -15.164 -8.797 1 98.88 109 TRP A CA 1
ATOM 839 C C . TRP A 1 109 ? 4.043 -14.562 -10.031 1 98.88 109 TRP A C 1
ATOM 841 O O . TRP A 1 109 ? 3.434 -14.492 -11.102 1 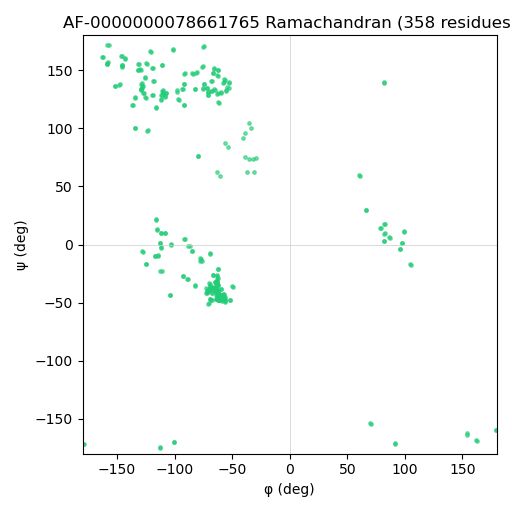98.88 109 TRP A O 1
ATOM 851 N N . ILE A 1 110 ? 5.234 -14.055 -9.852 1 98.81 110 ILE A N 1
ATOM 852 C CA . ILE A 1 110 ? 6.113 -13.547 -10.898 1 98.81 110 ILE A CA 1
ATOM 853 C C . ILE A 1 110 ? 7.539 -14.031 -10.656 1 98.81 110 ILE A C 1
ATOM 855 O O . ILE A 1 110 ? 8.117 -13.797 -9.594 1 98.81 110 ILE A O 1
ATOM 859 N N . LEU A 1 111 ? 8.094 -14.75 -11.555 1 98.69 111 LEU A N 1
ATOM 860 C CA . LEU A 1 111 ? 9.469 -15.227 -11.453 1 98.69 111 LEU A CA 1
ATOM 861 C C . LEU A 1 111 ? 10.32 -14.695 -12.594 1 98.69 111 LEU A C 1
ATOM 863 O O . LEU A 1 111 ? 9.812 -14.461 -13.695 1 98.69 111 LEU A O 1
ATOM 867 N N . ALA A 1 112 ? 11.594 -14.555 -12.32 1 98.62 112 ALA A N 1
ATOM 868 C CA . ALA A 1 112 ? 12.547 -14.195 -13.367 1 98.62 112 ALA A CA 1
ATOM 869 C C . ALA A 1 112 ? 12.602 -15.266 -14.453 1 98.62 112 ALA A C 1
ATOM 871 O O . ALA A 1 112 ? 12.5 -16.453 -14.156 1 98.62 112 ALA A O 1
ATOM 872 N N . ARG A 1 113 ? 12.906 -14.781 -15.617 1 97.5 113 ARG A N 1
ATOM 873 C CA . ARG A 1 113 ? 12.836 -15.625 -16.797 1 97.5 113 ARG A CA 1
ATOM 874 C C . ARG A 1 113 ? 13.828 -16.781 -16.703 1 97.5 113 ARG A C 1
ATOM 876 O O . ARG A 1 113 ? 13.508 -17.906 -17.078 1 97.5 113 ARG A O 1
ATOM 883 N N . GLU A 1 114 ? 14.93 -16.594 -16.141 1 97.38 114 GLU A N 1
ATOM 884 C CA . GLU A 1 114 ? 15.977 -17.594 -16.078 1 97.38 114 GLU A CA 1
ATOM 885 C C . GLU A 1 114 ? 15.586 -18.75 -15.164 1 97.38 114 GLU A C 1
ATOM 887 O O . GLU A 1 114 ? 16.219 -19.812 -15.172 1 97.38 114 GLU A O 1
ATOM 892 N N . HIS A 1 115 ? 14.477 -18.594 -14.469 1 98 115 HIS A N 1
ATOM 893 C CA . HIS A 1 115 ? 14.062 -19.625 -13.523 1 98 115 HIS A CA 1
ATOM 894 C C . HIS A 1 115 ? 12.789 -20.312 -13.992 1 98 115 HIS A C 1
ATOM 896 O O . HIS A 1 115 ? 12.266 -21.203 -13.312 1 98 115 HIS A O 1
ATOM 902 N N . TRP A 1 116 ? 12.273 -19.938 -15.117 1 97.44 116 TRP A N 1
ATOM 903 C CA . TRP A 1 116 ? 11.07 -20.547 -15.664 1 97.44 116 TRP A CA 1
ATOM 904 C C . TRP A 1 116 ? 11.32 -22 -16.047 1 97.44 116 TRP A C 1
ATOM 906 O O . TRP A 1 116 ? 12.445 -22.375 -16.391 1 97.44 116 TRP A O 1
ATOM 916 N N . GLY A 1 117 ? 10.258 -22.797 -15.891 1 97 117 GLY A N 1
ATOM 917 C CA . GLY A 1 117 ? 10.312 -24.172 -16.375 1 97 117 GLY A CA 1
ATOM 918 C C . GLY A 1 117 ? 11.07 -25.109 -15.453 1 97 117 GLY A C 1
ATOM 919 O O . GLY A 1 117 ? 11.391 -26.234 -15.836 1 97 117 GLY A O 1
ATOM 920 N N . LYS A 1 118 ? 11.312 -24.688 -14.266 1 97.5 118 LYS A N 1
ATOM 921 C CA . LYS A 1 118 ? 12.109 -25.484 -13.336 1 97.5 118 LYS A CA 1
ATOM 922 C C . LYS A 1 118 ? 11.258 -26 -12.18 1 97.5 118 LYS A C 1
ATOM 924 O O . LYS A 1 118 ? 11.781 -26.594 -11.234 1 97.5 118 LYS A O 1
ATOM 929 N N . GLY A 1 119 ? 10.016 -25.641 -12.133 1 98.25 119 GLY A N 1
ATOM 930 C CA . GLY A 1 119 ? 9.117 -26.094 -11.086 1 98.25 119 GLY A CA 1
ATOM 931 C C . GLY A 1 119 ? 9.227 -25.281 -9.812 1 98.25 119 GLY A C 1
ATOM 932 O O . GLY A 1 119 ? 8.641 -25.641 -8.789 1 98.25 119 GLY A O 1
ATOM 933 N N . LEU A 1 120 ? 9.938 -24.188 -9.852 1 98.81 120 LEU A N 1
ATOM 934 C CA . LEU A 1 120 ? 10.195 -23.406 -8.648 1 98.81 120 LEU A CA 1
ATOM 935 C C . LEU A 1 120 ? 8.945 -22.656 -8.203 1 98.81 120 LEU A C 1
ATOM 937 O O . LEU A 1 120 ? 8.68 -22.547 -7.008 1 98.81 120 LEU A O 1
ATOM 941 N N . ALA A 1 121 ? 8.18 -22.172 -9.133 1 98.88 121 ALA A N 1
ATOM 942 C CA . ALA A 1 121 ? 6.941 -21.469 -8.773 1 98.88 121 ALA A CA 1
ATOM 943 C C . ALA A 1 121 ? 5.965 -22.422 -8.078 1 98.88 121 ALA A C 1
ATOM 945 O O . ALA A 1 121 ? 5.336 -22.047 -7.086 1 98.88 121 ALA A O 1
ATOM 946 N N . ARG A 1 122 ? 5.848 -23.562 -8.578 1 98.81 122 ARG A N 1
ATOM 947 C CA . ARG A 1 122 ? 4.961 -24.547 -7.961 1 98.81 122 ARG A CA 1
ATOM 948 C C . ARG A 1 122 ? 5.422 -24.891 -6.547 1 98.81 122 ARG A C 1
ATOM 950 O O . ARG A 1 122 ? 4.613 -24.922 -5.613 1 98.81 122 ARG A O 1
ATOM 957 N N . GLU A 1 123 ? 6.719 -25.156 -6.434 1 98.88 123 GLU A N 1
ATOM 958 C CA . GLU A 1 123 ? 7.305 -25.453 -5.129 1 98.88 123 GLU A CA 1
ATOM 959 C C . GLU A 1 123 ? 7.035 -24.328 -4.133 1 98.88 123 GLU A C 1
ATOM 961 O O . GLU A 1 123 ? 6.578 -24.578 -3.016 1 98.88 123 GLU A O 1
ATOM 966 N N . ALA A 1 124 ? 7.254 -23.141 -4.562 1 98.94 124 ALA A N 1
ATOM 967 C CA . ALA A 1 124 ? 7.098 -21.984 -3.695 1 98.94 124 ALA A CA 1
ATOM 968 C C . ALA A 1 124 ? 5.629 -21.75 -3.338 1 98.94 124 ALA A C 1
ATOM 970 O O . ALA A 1 124 ? 5.289 -21.594 -2.162 1 98.94 124 ALA A O 1
ATOM 971 N N . MET A 1 125 ? 4.754 -21.781 -4.324 1 98.94 125 MET A N 1
ATOM 972 C CA . MET A 1 125 ? 3.346 -21.469 -4.094 1 98.94 125 MET A CA 1
ATOM 973 C C . MET A 1 125 ? 2.674 -22.562 -3.264 1 98.94 125 MET A C 1
ATOM 975 O O . MET A 1 125 ? 1.785 -22.266 -2.459 1 98.94 125 MET A O 1
ATOM 979 N N . GLN A 1 126 ? 3.074 -23.75 -3.443 1 98.88 126 GLN A N 1
ATOM 980 C CA . GLN A 1 126 ? 2.531 -24.797 -2.584 1 98.88 126 GLN A CA 1
ATOM 981 C C . GLN A 1 126 ? 2.857 -24.531 -1.118 1 98.88 126 GLN A C 1
ATOM 983 O O . GLN A 1 126 ? 1.99 -24.641 -0.25 1 98.88 126 GLN A O 1
ATOM 988 N N . ALA A 1 127 ? 4.09 -24.188 -0.875 1 98.88 127 ALA A N 1
ATOM 989 C CA . ALA A 1 127 ? 4.512 -23.875 0.489 1 98.88 127 ALA A CA 1
ATOM 990 C C . ALA A 1 127 ? 3.764 -22.672 1.038 1 98.88 127 ALA A C 1
ATOM 992 O O . ALA A 1 127 ? 3.375 -22.656 2.209 1 98.88 127 ALA A O 1
ATOM 993 N N . VAL A 1 128 ? 3.572 -21.672 0.198 1 98.81 128 VAL A N 1
ATOM 994 C CA . VAL A 1 128 ? 2.859 -20.469 0.602 1 98.81 128 VAL A CA 1
ATOM 995 C C . VAL A 1 128 ? 1.409 -20.812 0.938 1 98.81 128 VAL A C 1
ATOM 997 O O . VAL A 1 128 ? 0.878 -20.359 1.955 1 98.81 128 VAL A O 1
ATOM 1000 N N . LEU A 1 129 ? 0.785 -21.547 0.101 1 98.69 129 LEU A N 1
ATOM 1001 C CA . LEU A 1 129 ? -0.612 -21.922 0.312 1 98.69 129 LEU A CA 1
ATOM 1002 C C . LEU A 1 129 ? -0.771 -22.75 1.577 1 98.69 129 LEU A C 1
ATOM 1004 O O . LEU A 1 129 ? -1.73 -22.562 2.33 1 98.69 129 LEU A O 1
ATOM 1008 N N . ASP A 1 130 ? 0.146 -23.672 1.839 1 98.44 130 ASP A N 1
ATOM 1009 C CA . ASP A 1 130 ? 0.135 -24.438 3.076 1 98.44 130 ASP A CA 1
ATOM 1010 C C . ASP A 1 130 ? 0.271 -23.531 4.293 1 98.44 130 ASP A C 1
ATOM 1012 O O . ASP A 1 130 ? -0.46 -23.688 5.273 1 98.44 130 ASP A O 1
ATOM 1016 N N . TRP A 1 131 ? 1.176 -22.672 4.223 1 98.38 131 TRP A N 1
ATOM 1017 C CA . TRP A 1 131 ? 1.369 -21.719 5.309 1 98.38 131 TRP A CA 1
ATOM 1018 C C . TRP A 1 131 ? 0.108 -20.891 5.539 1 98.38 131 TRP A C 1
ATOM 1020 O O . TRP A 1 131 ? -0.311 -20.688 6.68 1 98.38 131 TRP A O 1
ATOM 1030 N N . PHE A 1 132 ? -0.419 -20.375 4.441 1 98.31 132 PHE A N 1
ATOM 1031 C CA . PHE A 1 132 ? -1.619 -19.547 4.508 1 98.31 132 PHE A CA 1
ATOM 1032 C C . PHE A 1 132 ? -2.754 -20.297 5.195 1 98.31 132 PHE A C 1
ATOM 1034 O O . PHE A 1 132 ? -3.398 -19.766 6.098 1 98.31 132 PHE A O 1
ATOM 1041 N N . ASP A 1 133 ? -2.973 -21.5 4.758 1 97.88 133 ASP A N 1
ATOM 1042 C CA . ASP A 1 133 ? -4.035 -22.312 5.344 1 97.88 133 ASP A CA 1
ATOM 1043 C C . ASP A 1 133 ? -3.799 -22.531 6.836 1 97.88 133 ASP A C 1
ATOM 1045 O O . ASP A 1 133 ? -4.742 -22.484 7.633 1 97.88 133 ASP A O 1
ATOM 1049 N N . ALA A 1 134 ? -2.615 -22.703 7.203 1 97.62 134 ALA A N 1
ATOM 1050 C CA . ALA A 1 134 ? -2.277 -22.938 8.602 1 97.62 134 ALA A CA 1
ATOM 1051 C C . ALA A 1 134 ? -2.453 -21.656 9.43 1 97.62 134 ALA A C 1
ATOM 1053 O O . ALA A 1 134 ? -2.957 -21.703 10.555 1 97.62 134 ALA A O 1
ATOM 1054 N N . ALA A 1 135 ? -2.062 -20.578 8.875 1 96.44 135 ALA A N 1
ATOM 1055 C CA . ALA A 1 135 ? -2.018 -19.312 9.609 1 96.44 135 ALA A CA 1
ATOM 1056 C C . ALA A 1 135 ? -3.389 -18.641 9.641 1 96.44 135 ALA A C 1
ATOM 1058 O O . ALA A 1 135 ? -3.742 -17.984 10.617 1 96.44 135 ALA A O 1
ATOM 1059 N N . GLN A 1 136 ? -4.137 -18.797 8.547 1 96.62 136 GLN A N 1
ATOM 1060 C CA . GLN A 1 136 ? -5.352 -18 8.367 1 96.62 136 GLN A CA 1
ATOM 1061 C C . GLN A 1 136 ? -6.594 -18.891 8.383 1 96.62 136 GLN A C 1
ATOM 1063 O O . GLN A 1 136 ? -7.719 -18.391 8.453 1 96.62 136 GLN A O 1
ATOM 1068 N N . GLY A 1 137 ? -6.41 -20.156 8.359 1 96.69 137 GLY A N 1
ATOM 1069 C CA . GLY A 1 137 ? -7.516 -21.078 8.141 1 96.69 137 GLY A CA 1
ATOM 1070 C C . GLY A 1 137 ? -7.875 -21.25 6.676 1 96.69 137 GLY A C 1
ATOM 1071 O O . GLY A 1 137 ? -7.793 -20.297 5.902 1 96.69 137 GLY A O 1
ATOM 1072 N N . PRO A 1 138 ? -8.164 -22.531 6.363 1 95.38 138 PRO A N 1
ATOM 1073 C CA . PRO A 1 138 ? -8.562 -22.75 4.973 1 95.38 138 PRO A CA 1
ATOM 1074 C C . PRO A 1 138 ? -9.75 -21.875 4.559 1 95.38 138 PRO A C 1
ATOM 1076 O O . PRO A 1 138 ? -10.711 -21.75 5.316 1 95.38 138 PRO A O 1
ATOM 1079 N N . GLN A 1 139 ? -9.648 -21.219 3.422 1 97.88 139 GLN A N 1
ATOM 1080 C CA . GLN A 1 139 ? -10.688 -20.375 2.852 1 97.88 139 GLN A CA 1
ATOM 1081 C C . GLN A 1 139 ? -10.508 -20.219 1.346 1 97.88 139 GLN A C 1
ATOM 1083 O O . GLN A 1 139 ? -9.484 -20.625 0.793 1 97.88 139 GLN A O 1
ATOM 1088 N N . ARG A 1 140 ? -11.484 -19.609 0.69 1 98.56 140 ARG A N 1
ATOM 1089 C CA . ARG A 1 140 ? -11.414 -19.344 -0.744 1 98.56 140 ARG A CA 1
ATOM 1090 C C . ARG A 1 140 ? -10.266 -18.391 -1.072 1 98.56 140 ARG A C 1
ATOM 1092 O O . ARG A 1 140 ? -10.086 -17.375 -0.399 1 98.56 140 ARG A O 1
ATOM 1099 N N . ILE A 1 141 ? -9.477 -18.734 -1.989 1 98.88 141 ILE A N 1
ATOM 1100 C CA . ILE A 1 141 ? -8.445 -17.891 -2.578 1 98.88 141 ILE A CA 1
ATOM 1101 C C . ILE A 1 141 ? -8.719 -17.703 -4.07 1 98.88 141 ILE A C 1
ATOM 1103 O O . ILE A 1 141 ? -8.977 -18.688 -4.785 1 98.88 141 ILE A O 1
ATOM 1107 N N . ALA A 1 142 ? -8.734 -16.469 -4.527 1 98.81 142 ALA A N 1
ATOM 1108 C CA . ALA A 1 142 ? -8.953 -16.188 -5.941 1 98.81 142 ALA A CA 1
ATOM 1109 C C . ALA A 1 142 ? -7.641 -15.883 -6.652 1 98.81 142 ALA A C 1
ATOM 1111 O O . ALA A 1 142 ? -6.602 -15.727 -6.012 1 98.81 142 ALA A O 1
ATOM 1112 N N . CYS A 1 143 ? -7.668 -15.859 -7.918 1 98.44 143 CYS A N 1
ATOM 1113 C CA . CYS A 1 143 ? -6.605 -15.328 -8.766 1 98.44 143 CYS A CA 1
ATOM 1114 C C . CYS A 1 143 ? -7.145 -14.961 -10.141 1 98.44 143 CYS A C 1
ATOM 1116 O O . CYS A 1 143 ? -8.219 -15.414 -10.539 1 98.44 143 CYS A O 1
ATOM 1118 N N . MET A 1 144 ? -6.5 -14.141 -10.742 1 98.56 144 MET A N 1
ATOM 1119 C CA . MET A 1 144 ? -6.836 -13.766 -12.117 1 98.56 144 MET A CA 1
ATOM 1120 C C . MET A 1 144 ? -5.613 -13.875 -13.023 1 98.56 144 MET A C 1
ATOM 1122 O O . MET A 1 144 ? -4.516 -13.469 -12.641 1 98.56 144 MET A O 1
ATOM 1126 N N . ILE A 1 145 ? -5.785 -14.445 -14.219 1 98.69 145 ILE A N 1
ATOM 1127 C CA . ILE A 1 145 ? -4.707 -14.688 -15.164 1 98.69 145 ILE A CA 1
ATOM 1128 C C . ILE A 1 145 ? -5.133 -14.25 -16.562 1 98.69 145 ILE A C 1
ATOM 1130 O O . ILE A 1 145 ? -6.211 -14.617 -17.031 1 98.69 145 ILE A O 1
ATOM 1134 N N . GLU A 1 146 ? -4.289 -13.375 -17.203 1 98.12 146 GLU A N 1
ATOM 1135 C CA . GLU A 1 146 ? -4.602 -12.93 -18.547 1 98.12 146 GLU A CA 1
ATOM 1136 C C . GLU A 1 146 ? -4.738 -14.117 -19.5 1 98.12 146 GLU A C 1
ATOM 1138 O O . GLU A 1 146 ? -3.939 -15.055 -19.453 1 98.12 146 GLU A O 1
ATOM 1143 N N . ARG A 1 147 ? -5.738 -13.992 -20.359 1 96.12 147 ARG A N 1
ATOM 1144 C CA . ARG A 1 147 ? -5.926 -15.023 -21.375 1 96.12 147 ARG A CA 1
ATOM 1145 C C . ARG A 1 147 ? -4.695 -15.148 -22.266 1 96.12 147 ARG A C 1
ATOM 1147 O O . ARG A 1 147 ? -4.16 -14.141 -22.734 1 96.12 147 ARG A O 1
ATOM 1154 N N . GLY A 1 148 ? -4.23 -16.344 -22.453 1 95.44 148 GLY A N 1
ATOM 1155 C CA . GLY A 1 148 ? -3.043 -16.562 -23.266 1 95.44 148 GLY A CA 1
ATOM 1156 C C . GLY A 1 148 ? -1.812 -16.875 -22.438 1 95.44 148 GLY A C 1
ATOM 1157 O O . GLY A 1 148 ? -0.806 -17.359 -22.969 1 95.44 148 GLY A O 1
ATOM 1158 N N . ASN A 1 149 ? -1.845 -16.578 -21.172 1 97.19 149 ASN A N 1
ATOM 1159 C CA . ASN A 1 149 ? -0.75 -16.953 -20.281 1 97.19 149 ASN A CA 1
ATOM 1160 C C . ASN A 1 149 ? -0.832 -18.406 -19.859 1 97.19 149 ASN A C 1
ATOM 1162 O O . ASN A 1 149 ? -1.116 -18.703 -18.703 1 97.19 149 ASN A O 1
ATOM 1166 N N . ALA A 1 150 ? -0.47 -19.281 -20.734 1 97.06 150 ALA A N 1
ATOM 1167 C CA . ALA A 1 150 ? -0.665 -20.719 -20.578 1 97.06 150 ALA A CA 1
ATOM 1168 C C . ALA A 1 150 ? 0.146 -21.25 -19.406 1 97.06 150 ALA A C 1
ATOM 1170 O O . ALA A 1 150 ? -0.304 -22.156 -18.688 1 97.06 150 ALA A O 1
ATOM 1171 N N . ALA A 1 151 ? 1.33 -20.719 -19.234 1 97.19 151 ALA A N 1
ATOM 1172 C CA . ALA A 1 151 ? 2.197 -21.188 -18.156 1 97.19 151 ALA A CA 1
ATOM 1173 C C . ALA A 1 151 ? 1.566 -20.938 -16.797 1 97.19 151 ALA A C 1
ATOM 1175 O O . ALA A 1 151 ? 1.567 -21.812 -15.93 1 97.19 151 ALA A O 1
ATOM 1176 N N . SER A 1 152 ? 1.021 -19.781 -16.562 1 98.44 152 SER A N 1
ATOM 1177 C CA . SER A 1 152 ? 0.394 -19.438 -15.297 1 98.44 152 SER A CA 1
ATOM 1178 C C . SER A 1 152 ? -0.889 -20.234 -15.078 1 98.44 152 SER A C 1
ATOM 1180 O O . SER A 1 152 ? -1.189 -20.656 -13.961 1 98.44 152 SER A O 1
ATOM 1182 N N . VAL A 1 153 ? -1.645 -20.453 -16.109 1 98.12 153 VAL A N 1
ATOM 1183 C CA . VAL A 1 153 ? -2.867 -21.25 -16.016 1 98.12 153 VAL A CA 1
ATOM 1184 C C . VAL A 1 153 ? -2.531 -22.672 -15.586 1 98.12 153 VAL A C 1
ATOM 1186 O O . VAL A 1 153 ? -3.17 -23.234 -14.695 1 98.12 153 VAL A O 1
ATOM 1189 N N . ALA A 1 154 ? -1.556 -23.219 -16.25 1 98.25 154 ALA A N 1
ATOM 1190 C CA . ALA A 1 154 ? -1.134 -24.578 -15.906 1 98.25 154 ALA A CA 1
ATOM 1191 C C . ALA A 1 154 ? -0.719 -24.672 -14.445 1 98.25 154 ALA A C 1
ATOM 1193 O O . ALA A 1 154 ? -1.075 -25.641 -13.758 1 98.25 154 ALA A O 1
ATOM 1194 N N . LEU A 1 155 ? 0.054 -23.719 -13.961 1 98.69 155 LEU A N 1
ATOM 1195 C CA . LEU A 1 155 ? 0.456 -23.688 -12.562 1 98.69 155 LEU A CA 1
ATOM 1196 C C . LEU A 1 155 ? -0.762 -23.594 -11.648 1 98.69 155 LEU A C 1
ATOM 1198 O O . LEU A 1 155 ? -0.86 -24.328 -10.656 1 98.69 155 LEU A O 1
ATOM 1202 N N . ALA A 1 156 ? -1.683 -22.719 -11.953 1 98.81 156 ALA A N 1
ATOM 1203 C CA . ALA A 1 156 ? -2.893 -22.562 -11.156 1 98.81 156 ALA A CA 1
ATOM 1204 C C . ALA A 1 156 ? -3.65 -23.875 -11.031 1 98.81 156 ALA A C 1
ATOM 1206 O O . ALA A 1 156 ? -4.078 -24.266 -9.938 1 98.81 156 ALA A O 1
ATOM 1207 N N . GLU A 1 157 ? -3.783 -24.547 -12.094 1 98.31 157 GLU A N 1
ATOM 1208 C CA . GLU A 1 157 ? -4.477 -25.828 -12.102 1 98.31 157 GLU A CA 1
ATOM 1209 C C . GLU A 1 157 ? -3.77 -26.844 -11.203 1 98.31 157 GLU A C 1
ATOM 1211 O O . GLU A 1 157 ? -4.414 -27.562 -10.43 1 98.31 157 GLU A O 1
ATOM 1216 N N . ARG A 1 158 ? -2.492 -26.891 -11.312 1 98.44 158 ARG A N 1
ATOM 1217 C CA . ARG A 1 158 ? -1.706 -27.812 -10.5 1 98.44 158 ARG A CA 1
ATOM 1218 C C . ARG A 1 158 ? -1.844 -27.484 -9.016 1 98.44 158 ARG A C 1
ATOM 1220 O O . ARG A 1 158 ? -1.694 -28.359 -8.164 1 98.44 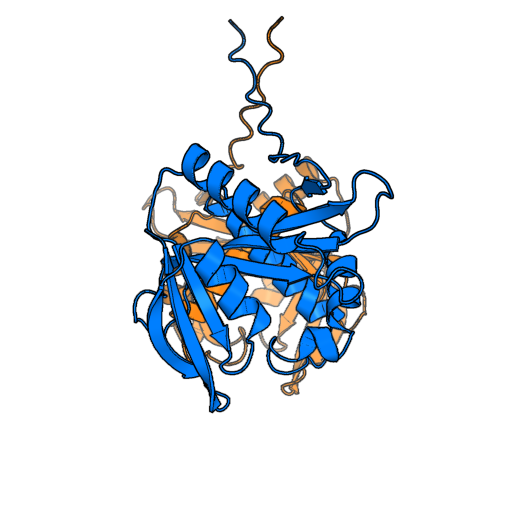158 ARG A O 1
ATOM 1227 N N . LEU A 1 159 ? -2.066 -26.25 -8.719 1 98.62 159 LEU A N 1
ATOM 1228 C CA . LEU A 1 159 ? -2.188 -25.797 -7.34 1 98.62 159 LEU A CA 1
ATOM 1229 C C . LEU A 1 159 ? -3.625 -25.938 -6.848 1 98.62 159 LEU A C 1
ATOM 1231 O O . LEU A 1 159 ? -3.941 -25.547 -5.723 1 98.62 159 LEU A O 1
ATOM 1235 N N . GLY A 1 160 ? -4.531 -26.391 -7.668 1 98.5 160 GLY A N 1
ATOM 1236 C CA . GLY A 1 160 ? -5.891 -26.688 -7.254 1 98.5 160 GLY A CA 1
ATOM 1237 C C . GLY A 1 160 ? -6.875 -25.594 -7.578 1 98.5 160 GLY A C 1
ATOM 1238 O O . GLY A 1 160 ? -8.023 -25.625 -7.133 1 98.5 160 GLY A O 1
ATOM 1239 N N . PHE A 1 161 ? -6.457 -24.656 -8.359 1 98.88 161 PHE A N 1
ATOM 1240 C CA . PHE A 1 161 ? -7.387 -23.609 -8.773 1 98.88 161 PHE A CA 1
ATOM 1241 C C . PHE A 1 161 ? -8.266 -24.094 -9.922 1 98.88 161 PHE A C 1
ATOM 1243 O O . PHE A 1 161 ? -7.812 -24.859 -10.773 1 98.88 161 PHE A O 1
ATOM 1250 N N . VAL A 1 162 ? -9.508 -23.547 -9.938 1 98.69 162 VAL A N 1
ATOM 1251 C CA . VAL A 1 162 ? -10.477 -23.875 -10.984 1 98.69 162 VAL A CA 1
ATOM 1252 C C . VAL A 1 162 ? -11.047 -22.594 -11.578 1 98.69 162 VAL A C 1
ATOM 1254 O O . VAL A 1 162 ? -11.414 -21.672 -10.844 1 98.69 162 VAL A O 1
ATOM 1257 N N . ARG A 1 163 ? -11.102 -22.562 -12.875 1 98.38 163 ARG A N 1
ATOM 1258 C CA . ARG A 1 163 ? -11.68 -21.422 -13.555 1 98.38 163 ARG A CA 1
ATOM 1259 C C . ARG A 1 163 ? -13.18 -21.328 -13.297 1 98.38 163 ARG A C 1
ATOM 1261 O O . ARG A 1 163 ? -13.898 -22.312 -13.422 1 98.38 163 ARG A O 1
ATOM 1268 N N . TYR A 1 164 ? -13.633 -20.125 -12.938 1 98.44 164 TYR A N 1
ATOM 1269 C CA . TYR A 1 164 ? -15.062 -20 -12.664 1 98.44 164 TYR A CA 1
ATOM 1270 C C . TYR A 1 164 ? -15.664 -18.844 -13.461 1 98.44 164 TYR A C 1
ATOM 1272 O O . TYR A 1 164 ? -16.875 -18.625 -13.422 1 98.44 164 TYR A O 1
ATOM 1280 N N . GLY A 1 165 ? -14.805 -18.047 -14.18 1 98.19 165 GLY A N 1
ATOM 1281 C CA . GLY A 1 165 ? -15.312 -16.922 -14.945 1 98.19 165 GLY A CA 1
ATOM 1282 C C . GLY A 1 165 ? -14.227 -16.156 -15.68 1 98.19 165 GLY A C 1
ATOM 1283 O O . GLY A 1 165 ? -13.102 -16.641 -15.82 1 98.19 165 GLY A O 1
ATOM 1284 N N . GLU A 1 166 ? -14.672 -15.008 -16.234 1 98.31 166 GLU A N 1
ATOM 1285 C CA . GLU A 1 166 ? -13.758 -14.094 -16.922 1 98.31 166 GLU A CA 1
ATOM 1286 C C . GLU A 1 166 ? -14.18 -12.641 -16.734 1 98.31 166 GLU A C 1
ATOM 1288 O O . GLU A 1 166 ? -15.289 -12.367 -16.281 1 98.31 166 GLU A O 1
ATOM 1293 N N . HIS A 1 167 ? -13.289 -11.773 -16.984 1 98.44 167 HIS A N 1
ATOM 1294 C CA . HIS A 1 167 ? -13.547 -10.336 -16.906 1 98.44 167 HIS A CA 1
ATOM 1295 C C . HIS A 1 167 ? -12.695 -9.57 -17.922 1 98.44 167 HIS A C 1
ATOM 1297 O O . HIS A 1 167 ? -11.523 -9.891 -18.109 1 98.44 167 HIS A O 1
ATOM 1303 N N . GLU A 1 168 ? -13.312 -8.602 -18.578 1 97.94 168 GLU A N 1
ATOM 1304 C CA . GLU A 1 168 ? -12.57 -7.691 -19.438 1 97.94 168 GLU A CA 1
ATOM 1305 C C . GLU A 1 168 ? -12.125 -6.445 -18.688 1 97.94 168 GLU A C 1
ATOM 1307 O O . GLU A 1 168 ? -12.961 -5.676 -18.203 1 97.94 168 GLU A O 1
ATOM 1312 N N . LEU A 1 169 ? -10.875 -6.254 -18.641 1 94.94 169 LEU A N 1
ATOM 1313 C CA . LEU A 1 169 ? -10.32 -5.09 -17.953 1 94.94 169 LEU A CA 1
ATOM 1314 C C . LEU A 1 169 ? -10.531 -3.822 -18.781 1 94.94 169 LEU A C 1
ATOM 1316 O O . LEU A 1 169 ? -10.938 -3.891 -19.938 1 94.94 169 LEU A O 1
ATOM 1320 N N . ALA A 1 170 ? -10.234 -2.723 -18.156 1 86.88 170 ALA A N 1
ATOM 1321 C CA . ALA A 1 170 ? -10.523 -1.427 -18.766 1 86.88 170 ALA A CA 1
ATOM 1322 C C . ALA A 1 170 ? -9.727 -1.239 -20.047 1 86.88 170 ALA A C 1
ATOM 1324 O O . ALA A 1 170 ? -10.18 -0.559 -20.969 1 86.88 170 ALA A O 1
ATOM 1325 N N . ASP A 1 171 ? -8.594 -1.874 -20.172 1 89 171 ASP A N 1
ATOM 1326 C CA . ASP A 1 171 ? -7.746 -1.72 -21.359 1 89 171 ASP A CA 1
ATOM 1327 C C . ASP A 1 171 ? -8.086 -2.76 -22.422 1 89 171 ASP A C 1
ATOM 1329 O O . ASP A 1 171 ? -7.395 -2.869 -23.438 1 89 171 ASP A O 1
ATOM 1333 N N . GLY A 1 172 ? -9.062 -3.498 -22.188 1 93.69 172 GLY A N 1
ATOM 1334 C CA . GLY A 1 172 ? -9.523 -4.465 -23.172 1 93.69 172 GLY A CA 1
ATOM 1335 C C . GLY A 1 172 ? -8.961 -5.855 -22.953 1 93.69 172 GLY A C 1
ATOM 1336 O O . GLY A 1 172 ? -9.352 -6.805 -23.641 1 93.69 172 GLY A O 1
ATOM 1337 N N . VAL A 1 173 ? -8.148 -6.008 -22.062 1 95.75 173 VAL A N 1
ATOM 1338 C CA . VAL A 1 173 ? -7.523 -7.289 -21.766 1 95.75 173 VAL A CA 1
ATOM 1339 C C . VAL A 1 173 ? -8.523 -8.203 -21.047 1 95.75 173 VAL A C 1
ATOM 1341 O O . VAL A 1 173 ? -9.203 -7.773 -20.109 1 95.75 173 VAL A O 1
ATOM 1344 N N . ILE A 1 174 ? -8.555 -9.414 -21.516 1 97.81 174 ILE A N 1
ATOM 1345 C CA . ILE A 1 174 ? -9.445 -10.391 -20.891 1 97.81 174 ILE A CA 1
ATOM 1346 C C . ILE A 1 174 ? -8.656 -11.25 -19.906 1 97.81 174 ILE A C 1
ATOM 1348 O O . ILE A 1 174 ? -7.605 -11.789 -20.25 1 97.81 174 ILE A O 1
ATOM 1352 N N . VAL A 1 175 ? -9.242 -11.406 -18.688 1 98.5 175 VAL A N 1
ATOM 1353 C CA . VAL A 1 175 ? -8.617 -12.25 -17.672 1 98.5 175 VAL A CA 1
ATOM 1354 C C . VAL A 1 175 ? -9.562 -13.398 -17.312 1 98.5 175 VAL A C 1
ATOM 1356 O O . VAL A 1 175 ? -10.781 -13.211 -17.25 1 98.5 175 VAL A O 1
ATOM 1359 N N . ASP A 1 176 ? -8.953 -14.523 -17.125 1 98.62 176 ASP A N 1
ATOM 1360 C CA . ASP A 1 176 ? -9.656 -15.648 -16.516 1 98.62 176 ASP A CA 1
ATOM 1361 C C . ASP A 1 176 ? -9.672 -15.523 -15 1 98.62 176 ASP A C 1
ATOM 1363 O O . ASP A 1 176 ? -8.664 -15.156 -14.398 1 98.62 176 ASP A O 1
ATOM 1367 N N . LEU A 1 177 ? -10.812 -15.75 -14.453 1 98.81 177 LEU A N 1
ATOM 1368 C CA . LEU A 1 177 ? -10.961 -15.773 -13 1 98.81 177 LEU A CA 1
ATOM 1369 C C . LEU A 1 177 ? -10.914 -17.203 -12.477 1 98.81 177 LEU A C 1
ATOM 1371 O O . LEU A 1 177 ? -11.641 -18.078 -12.969 1 98.81 177 LEU A O 1
ATOM 1375 N N . LEU A 1 178 ? -10 -17.469 -11.523 1 98.88 178 LEU A N 1
ATOM 1376 C CA . LEU A 1 178 ? -9.828 -18.797 -10.938 1 98.88 178 LEU A CA 1
ATOM 1377 C C . LEU A 1 178 ? -9.961 -18.734 -9.422 1 98.88 178 LEU A C 1
ATOM 1379 O O . LEU A 1 178 ? -9.781 -17.688 -8.82 1 98.88 178 LEU A O 1
ATOM 1383 N N . GLU A 1 179 ? -10.32 -19.875 -8.836 1 98.81 179 GLU A N 1
ATOM 1384 C CA . GLU A 1 179 ? -10.43 -19.953 -7.383 1 98.81 179 GLU A CA 1
ATOM 1385 C C . GLU A 1 179 ? -10.016 -21.328 -6.863 1 98.81 179 GLU A C 1
ATOM 1387 O O . GLU A 1 179 ? -10.008 -22.297 -7.613 1 98.81 179 GLU A O 1
ATOM 1392 N N . ARG A 1 180 ? -9.586 -21.328 -5.645 1 97.94 180 ARG A N 1
ATOM 1393 C CA . ARG A 1 180 ? -9.328 -22.547 -4.879 1 97.94 180 ARG A CA 1
ATOM 1394 C C . ARG A 1 180 ? -10.016 -22.5 -3.521 1 97.94 180 ARG A C 1
ATOM 1396 O O . ARG A 1 180 ? -10.031 -21.453 -2.863 1 97.94 180 ARG A O 1
ATOM 1403 N N . THR A 1 181 ? -10.688 -23.594 -3.203 1 91.56 181 THR A N 1
ATOM 1404 C CA . THR A 1 181 ? -11.422 -23.656 -1.943 1 91.56 181 THR A CA 1
ATOM 1405 C C . THR A 1 181 ? -10.883 -24.797 -1.067 1 91.56 181 THR A C 1
ATOM 1407 O O . THR A 1 181 ? -10.375 -25.797 -1.577 1 91.56 181 THR A O 1
ATOM 1410 N N . MET B 1 1 ? 14.242 -16.453 31.984 1 18.83 1 MET B N 1
ATOM 1411 C CA . MET B 1 1 ? 13.812 -15.062 32.031 1 18.83 1 MET B CA 1
ATOM 1412 C C . MET B 1 1 ? 13.148 -14.664 30.719 1 18.83 1 MET B C 1
ATOM 1414 O O . MET B 1 1 ? 13.758 -14.773 29.656 1 18.83 1 MET B O 1
ATOM 1418 N N . THR B 1 2 ? 11.844 -14.773 30.625 1 21.38 2 THR B N 1
ATOM 1419 C CA . THR B 1 2 ? 11 -14.672 29.438 1 21.38 2 THR B CA 1
ATOM 1420 C C . THR B 1 2 ? 11.227 -13.336 28.719 1 21.38 2 THR B C 1
ATOM 1422 O O . THR B 1 2 ? 11.156 -12.273 29.344 1 21.38 2 THR B O 1
ATOM 1425 N N . LEU B 1 3 ? 12.094 -13.234 27.906 1 27.67 3 LEU B N 1
ATOM 1426 C CA . LEU B 1 3 ? 12.242 -11.938 27.25 1 27.67 3 LEU B CA 1
ATOM 1427 C C . LEU B 1 3 ? 10.883 -11.273 27.031 1 27.67 3 LEU B C 1
ATOM 1429 O O . LEU B 1 3 ? 9.914 -11.938 26.656 1 27.67 3 LEU B O 1
ATOM 1433 N N . PRO B 1 4 ? 10.523 -10.281 27.797 1 31.45 4 PRO B N 1
ATOM 1434 C CA . PRO B 1 4 ? 9.18 -9.711 27.688 1 31.45 4 PRO B CA 1
ATOM 1435 C C . PRO B 1 4 ? 8.703 -9.594 26.234 1 31.45 4 PRO B C 1
ATOM 1437 O O . PRO B 1 4 ? 9.5 -9.297 25.344 1 31.45 4 PRO B O 1
ATOM 1440 N N . GLY B 1 5 ? 8.078 -10.461 25.703 1 31.16 5 GLY B N 1
ATOM 1441 C CA . GLY B 1 5 ? 7.426 -10.453 24.391 1 31.16 5 GLY B CA 1
ATOM 1442 C C . GLY B 1 5 ? 6.922 -9.078 24 1 31.16 5 GLY B C 1
ATOM 1443 O O . GLY B 1 5 ? 6.031 -8.523 24.641 1 31.16 5 GLY B O 1
ATOM 1444 N N . ILE B 1 6 ? 7.719 -8.109 23.625 1 35.78 6 ILE B N 1
ATOM 1445 C CA . ILE B 1 6 ? 7.352 -6.738 23.297 1 35.78 6 ILE B CA 1
ATOM 1446 C C . ILE B 1 6 ? 6.031 -6.727 22.531 1 35.78 6 ILE B C 1
ATOM 1448 O O . ILE B 1 6 ? 5.918 -7.34 21.469 1 35.78 6 ILE B O 1
ATOM 1452 N N . ASP B 1 7 ? 4.926 -6.906 23.078 1 41 7 ASP B N 1
ATOM 1453 C CA . ASP B 1 7 ? 3.578 -6.688 22.562 1 41 7 ASP B CA 1
ATOM 1454 C C . ASP B 1 7 ? 3.551 -5.531 21.562 1 41 7 ASP B C 1
ATOM 1456 O O . ASP B 1 7 ? 3.684 -4.367 21.953 1 41 7 ASP B O 1
ATOM 1460 N N . VAL B 1 8 ? 4.16 -5.504 20.5 1 52.66 8 VAL B N 1
ATOM 1461 C CA . VAL B 1 8 ? 4.262 -4.281 19.703 1 52.66 8 VAL B CA 1
ATOM 1462 C C . VAL B 1 8 ? 2.871 -3.85 19.25 1 52.66 8 VAL B C 1
ATOM 1464 O O . VAL B 1 8 ? 2.406 -4.27 18.188 1 52.66 8 VAL B O 1
ATOM 1467 N N . SER B 1 9 ? 1.972 -3.525 20.219 1 66.25 9 SER B N 1
ATOM 1468 C CA . SER B 1 9 ? 0.707 -2.879 19.875 1 66.25 9 SER B CA 1
ATOM 1469 C C . SER B 1 9 ? 0.931 -1.613 19.062 1 66.25 9 SER B C 1
ATOM 1471 O O . SER B 1 9 ? 1.895 -0.88 19.297 1 66.25 9 SER B O 1
ATOM 1473 N N . PRO B 1 10 ? 0.153 -1.488 18.062 1 78.12 10 PRO B N 1
ATOM 1474 C CA . PRO B 1 10 ? 0.276 -0.24 17.312 1 78.12 10 PRO B CA 1
ATOM 1475 C C . PRO B 1 10 ? 0.168 1 18.203 1 78.12 10 PRO B C 1
ATOM 1477 O O . PRO B 1 10 ? -0.589 1.004 19.172 1 78.12 10 PRO B O 1
ATOM 1480 N N . PRO B 1 11 ? 0.917 1.946 17.984 1 91.25 11 PRO B N 1
ATOM 1481 C CA . PRO B 1 11 ? 0.9 3.152 18.812 1 91.25 11 PRO B CA 1
ATOM 1482 C C . PRO B 1 11 ? -0.475 3.816 18.859 1 91.25 11 PRO B C 1
ATOM 1484 O O . PRO B 1 11 ? -1.232 3.744 17.891 1 91.25 11 PRO B O 1
ATOM 1487 N N . ARG B 1 12 ? -0.79 4.312 19.969 1 96.75 12 ARG B N 1
ATOM 1488 C CA . ARG B 1 12 ? -1.943 5.164 20.234 1 96.75 12 ARG B CA 1
ATOM 1489 C C . ARG B 1 12 ? -1.516 6.477 20.891 1 96.75 12 ARG B C 1
ATOM 1491 O O . ARG B 1 12 ? -0.751 6.477 21.859 1 96.75 12 ARG B O 1
ATOM 1498 N N . ILE B 1 13 ? -1.946 7.621 20.297 1 98.38 13 ILE B N 1
ATOM 1499 C CA . ILE B 1 13 ? -1.595 8.938 20.812 1 98.38 13 ILE B CA 1
ATOM 1500 C C . ILE B 1 13 ? -2.838 9.617 21.391 1 98.38 13 ILE B C 1
ATOM 1502 O O . ILE B 1 13 ? -3.904 9.586 20.766 1 98.38 13 ILE B O 1
ATOM 1506 N N . GLU B 1 14 ? -2.74 10.148 22.562 1 98.25 14 GLU B N 1
ATOM 1507 C CA . GLU B 1 14 ? -3.805 10.938 23.172 1 98.25 14 GLU B CA 1
ATOM 1508 C C . GLU B 1 14 ? -3.414 12.406 23.281 1 98.25 14 GLU B C 1
ATOM 1510 O O . GLU B 1 14 ? -2.316 12.734 23.734 1 98.25 14 GLU B O 1
ATOM 1515 N N . THR B 1 15 ? -4.266 13.227 22.812 1 98.62 15 THR B N 1
ATOM 1516 C CA . THR B 1 15 ? -4.129 14.664 23.031 1 98.62 15 THR B CA 1
ATOM 1517 C C . THR B 1 15 ? -5.238 15.188 23.938 1 98.62 15 THR B C 1
ATOM 1519 O O . THR B 1 15 ? -5.945 14.406 24.578 1 98.62 15 THR B O 1
ATOM 1522 N N . ASP B 1 16 ? -5.281 16.5 24.109 1 98.62 16 ASP B N 1
ATOM 1523 C CA . ASP B 1 16 ? -6.324 17.078 24.953 1 98.62 16 ASP B CA 1
ATOM 1524 C C . ASP B 1 16 ? -7.715 16.703 24.453 1 98.62 16 ASP B C 1
ATOM 1526 O O . ASP B 1 16 ? -8.578 16.297 25.234 1 98.62 16 ASP B O 1
ATOM 1530 N N . ARG B 1 17 ? -7.941 16.75 23.109 1 98.75 17 ARG B N 1
ATOM 1531 C CA . ARG B 1 17 ? -9.289 16.578 22.578 1 98.75 17 ARG B CA 1
ATOM 1532 C C . ARG B 1 17 ? -9.375 15.328 21.703 1 98.75 17 ARG B C 1
ATOM 1534 O O . ARG B 1 17 ? -10.469 14.867 21.359 1 98.75 17 ARG B O 1
ATOM 1541 N N . LEU B 1 18 ? -8.211 14.68 21.359 1 98.88 18 LEU B N 1
ATOM 1542 C CA . LEU B 1 18 ? -8.242 13.688 20.297 1 98.88 18 LEU B CA 1
ATOM 1543 C C . LEU B 1 18 ? -7.578 12.391 20.75 1 98.88 18 LEU B C 1
ATOM 1545 O O . LEU B 1 18 ? -6.711 12.406 21.625 1 98.88 18 LEU B O 1
ATOM 1549 N N . THR B 1 19 ? -8.062 11.32 20.172 1 98.81 19 THR B N 1
ATOM 1550 C CA . THR B 1 19 ? -7.332 10.062 20.125 1 98.81 19 THR B CA 1
ATOM 1551 C C . THR B 1 19 ? -6.875 9.758 18.688 1 98.81 19 THR B C 1
ATOM 1553 O O . THR B 1 19 ? -7.652 9.875 17.75 1 98.81 19 THR B O 1
ATOM 1556 N N . LEU B 1 20 ? -5.617 9.422 18.547 1 98.88 20 LEU B N 1
ATOM 1557 C CA . LEU B 1 20 ? -5.035 9.031 17.266 1 98.88 20 LEU B CA 1
ATOM 1558 C C . LEU B 1 20 ? -4.648 7.555 17.266 1 98.88 20 LEU B C 1
ATOM 1560 O O . LEU B 1 20 ? -3.896 7.109 18.141 1 98.88 20 LEU B O 1
ATOM 1564 N N . THR B 1 21 ? -5.164 6.832 16.297 1 98.75 21 THR B N 1
ATOM 1565 C CA . THR B 1 21 ? -4.91 5.398 16.234 1 98.75 21 THR B CA 1
ATOM 1566 C C . THR B 1 21 ? -4.473 4.98 14.836 1 98.75 21 THR B C 1
ATOM 1568 O O . THR B 1 21 ? -4.742 5.688 13.859 1 98.75 21 THR B O 1
ATOM 1571 N N . VAL B 1 22 ? -3.752 3.875 14.773 1 98.75 22 VAL B N 1
ATOM 1572 C CA . VAL B 1 22 ? -3.363 3.295 13.492 1 98.75 22 VAL B CA 1
ATOM 1573 C C . VAL B 1 22 ? -4.586 2.686 12.805 1 98.75 22 VAL B C 1
ATOM 1575 O O . VAL B 1 22 ? -5.344 1.938 13.43 1 98.75 22 VAL B O 1
ATOM 1578 N N . PRO B 1 23 ? -4.801 2.998 11.523 1 98.69 23 PRO B N 1
ATOM 1579 C CA . PRO B 1 23 ? -5.992 2.496 10.836 1 98.69 23 PRO B CA 1
ATOM 1580 C C . PRO B 1 23 ? -6.023 0.972 10.742 1 98.69 23 PRO B C 1
ATOM 1582 O O . PRO B 1 23 ? -4.984 0.341 10.539 1 98.69 23 PRO B O 1
ATOM 1585 N N . GLY B 1 24 ? -7.227 0.402 10.82 1 98 24 GLY B N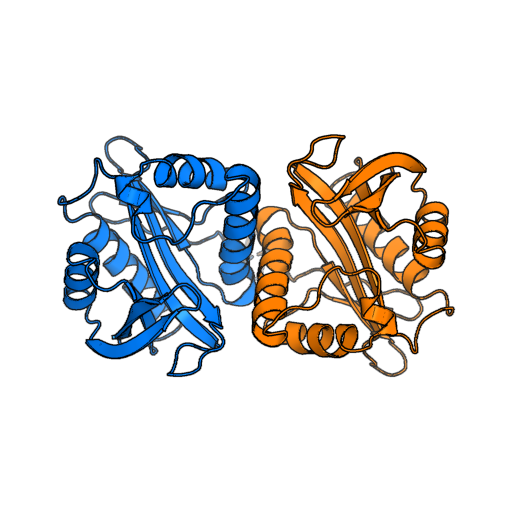 1
ATOM 1586 C CA . GLY B 1 24 ? -7.453 -1.017 10.594 1 98 24 GLY B CA 1
ATOM 1587 C C . GLY B 1 24 ? -8.008 -1.32 9.211 1 98 24 GLY B C 1
ATOM 1588 O O . GLY B 1 24 ? -8.078 -0.435 8.359 1 98 24 GLY B O 1
ATOM 1589 N N . ARG B 1 25 ? -8.445 -2.549 8.984 1 97.38 25 ARG B N 1
ATOM 1590 C CA . ARG B 1 25 ? -8.805 -3.115 7.691 1 97.38 25 ARG B CA 1
ATOM 1591 C C . ARG B 1 25 ? -9.992 -2.383 7.082 1 97.38 25 ARG B C 1
ATOM 1593 O O . ARG B 1 25 ? -10.047 -2.182 5.867 1 97.38 25 ARG B O 1
ATOM 1600 N N . GLU B 1 26 ? -10.883 -1.938 7.906 1 97.56 26 GLU B N 1
ATOM 1601 C CA . GLU B 1 26 ? -12.141 -1.418 7.371 1 97.56 26 GLU B CA 1
ATOM 1602 C C . GLU B 1 26 ? -12.156 0.108 7.398 1 97.56 26 GLU B C 1
ATOM 1604 O O . GLU B 1 26 ? -13.109 0.729 6.926 1 97.56 26 GLU B O 1
ATOM 1609 N N . ASP B 1 27 ? -11.164 0.71 7.859 1 98.62 27 ASP B N 1
ATOM 1610 C CA . ASP B 1 27 ? -11.188 2.139 8.164 1 98.62 27 ASP B CA 1
ATOM 1611 C C . ASP B 1 27 ? -11.086 2.971 6.887 1 98.62 27 ASP B C 1
ATOM 1613 O O . ASP B 1 27 ? -11.359 4.172 6.898 1 98.62 27 ASP B O 1
ATOM 1617 N N . TYR B 1 28 ? -10.688 2.307 5.762 1 98.56 28 TYR B N 1
ATOM 1618 C CA . TYR B 1 28 ? -10.578 3.068 4.52 1 98.56 28 TYR B CA 1
ATOM 1619 C C . TYR B 1 28 ? -11.93 3.627 4.102 1 98.56 28 TYR B C 1
ATOM 1621 O O . TYR B 1 28 ? -12 4.625 3.379 1 98.56 28 TYR B O 1
ATOM 1629 N N . ILE B 1 29 ? -13.023 3.057 4.578 1 98.62 29 ILE B N 1
ATOM 1630 C CA . ILE B 1 29 ? -14.375 3.506 4.25 1 98.62 29 ILE B CA 1
ATOM 1631 C C . ILE B 1 29 ? -14.617 4.895 4.84 1 98.62 29 ILE B C 1
ATOM 1633 O O . ILE B 1 29 ? -15.289 5.727 4.23 1 98.62 29 ILE B O 1
ATOM 1637 N N . LEU B 1 30 ? -14.086 5.195 6.047 1 98.62 30 LEU B N 1
ATOM 1638 C CA . LEU B 1 30 ? -14.18 6.512 6.664 1 98.62 30 LEU B CA 1
ATOM 1639 C C . LEU B 1 30 ? -13.562 7.578 5.762 1 98.62 30 LEU B C 1
ATOM 1641 O O . LEU B 1 30 ? -14.156 8.633 5.547 1 98.62 30 LEU B O 1
ATOM 1645 N N . MET B 1 31 ? 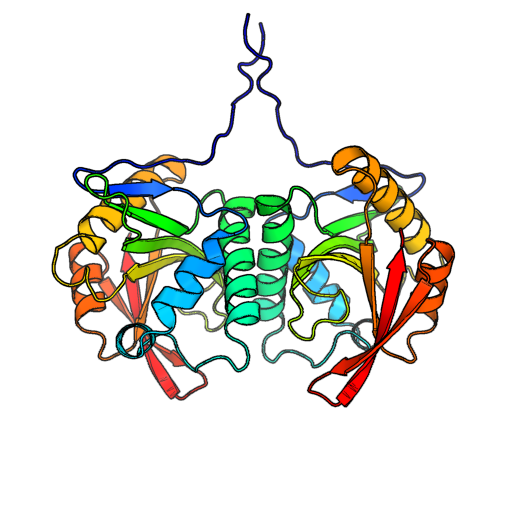-12.414 7.25 5.215 1 98.69 31 MET B N 1
ATOM 1646 C CA . MET B 1 31 ? -11.711 8.203 4.359 1 98.69 31 MET B CA 1
ATOM 1647 C C . MET B 1 31 ? -12.422 8.359 3.02 1 98.69 31 MET B C 1
ATOM 1649 O O . MET B 1 31 ? -12.5 9.469 2.479 1 98.69 31 MET B O 1
ATOM 1653 N N . ARG B 1 32 ? -12.859 7.242 2.49 1 98.44 32 ARG B N 1
ATOM 1654 C CA . ARG B 1 32 ? -13.633 7.301 1.253 1 98.44 32 ARG B CA 1
ATOM 1655 C C . ARG B 1 32 ? -14.789 8.289 1.375 1 98.44 32 ARG B C 1
ATOM 1657 O O . ARG B 1 32 ? -14.969 9.148 0.508 1 98.44 32 ARG B O 1
ATOM 1664 N N . ASP B 1 33 ? -15.5 8.18 2.451 1 98.25 33 ASP B N 1
ATOM 1665 C CA . ASP B 1 33 ? -16.672 9.031 2.66 1 98.25 33 ASP B CA 1
ATOM 1666 C C . ASP B 1 33 ? -16.25 10.477 2.926 1 98.25 33 ASP B C 1
ATOM 1668 O O . ASP B 1 33 ? -16.891 11.414 2.455 1 98.25 33 ASP B O 1
ATOM 1672 N N . LEU B 1 34 ? -15.211 10.688 3.652 1 98.44 34 LEU B N 1
ATOM 1673 C CA . LEU B 1 34 ? -14.703 12.008 3.992 1 98.44 34 LEU B CA 1
ATOM 1674 C C . LEU B 1 34 ? -14.312 12.781 2.736 1 98.44 34 LEU B C 1
ATOM 1676 O O . LEU B 1 34 ? -14.727 13.938 2.561 1 98.44 34 LEU B O 1
ATOM 1680 N N . VAL B 1 35 ? -13.641 12.141 1.828 1 98.06 35 VAL B N 1
ATOM 1681 C CA . VAL B 1 35 ? -13.078 12.852 0.685 1 98.06 35 VAL B CA 1
ATOM 1682 C C . VAL B 1 35 ? -14.133 12.984 -0.41 1 98.06 35 VAL B C 1
ATOM 1684 O O . VAL B 1 35 ? -13.891 13.602 -1.447 1 98.06 35 VAL B O 1
ATOM 1687 N N . ALA B 1 36 ? -15.281 12.375 -0.206 1 97.5 36 ALA B N 1
ATOM 1688 C CA . ALA B 1 36 ? -16.391 12.547 -1.146 1 97.5 36 ALA B CA 1
ATOM 1689 C C . ALA B 1 36 ? -16.906 13.977 -1.127 1 97.5 36 ALA B C 1
ATOM 1691 O O . ALA B 1 36 ? -17.547 14.43 -2.084 1 97.5 36 ALA B O 1
ATOM 1692 N N . ASP B 1 37 ? -16.75 14.695 -0.039 1 97.81 37 ASP B N 1
ATOM 1693 C CA . ASP B 1 37 ? -17.062 16.109 0.032 1 97.81 37 ASP B CA 1
ATOM 1694 C C . ASP B 1 37 ? -16.203 16.922 -0.933 1 97.81 37 ASP B C 1
ATOM 1696 O O . ASP B 1 37 ? -14.977 16.906 -0.832 1 97.81 37 ASP B O 1
ATOM 1700 N N . PRO B 1 38 ? -16.828 17.641 -1.832 1 96.88 38 PRO B N 1
ATOM 1701 C CA . PRO B 1 38 ? -16.062 18.344 -2.859 1 96.88 38 PRO B CA 1
ATOM 1702 C C . PRO B 1 38 ? -15.125 19.406 -2.275 1 96.88 38 PRO B C 1
ATOM 1704 O O . PRO B 1 38 ? -14.07 19.672 -2.846 1 96.88 38 PRO B O 1
ATOM 1707 N N . GLU B 1 39 ? -15.516 19.969 -1.225 1 96.88 39 GLU B N 1
ATOM 1708 C CA . GLU B 1 39 ? -14.648 20.969 -0.606 1 96.88 39 GLU B CA 1
ATOM 1709 C C . GLU B 1 39 ? -13.391 20.312 -0.031 1 96.88 39 GLU B C 1
ATOM 1711 O O . GLU B 1 39 ? -12.305 20.906 -0.089 1 96.88 39 GLU B O 1
ATOM 1716 N N . VAL B 1 40 ? -13.531 19.156 0.508 1 97.62 40 VAL B N 1
ATOM 1717 C CA . VAL B 1 40 ? -12.391 18.422 1.029 1 97.62 40 VAL B CA 1
ATOM 1718 C C . VAL B 1 40 ? -11.516 17.938 -0.126 1 97.62 40 VAL B C 1
ATOM 1720 O O . VAL B 1 40 ? -10.289 18 -0.055 1 97.62 40 VAL B O 1
ATOM 1723 N N . HIS B 1 41 ? -12.125 17.547 -1.136 1 97.19 41 HIS B N 1
ATOM 1724 C CA . HIS B 1 41 ? -11.438 16.891 -2.25 1 97.19 41 HIS B CA 1
ATOM 1725 C C . HIS B 1 41 ? -10.703 17.922 -3.111 1 97.19 41 HIS B C 1
ATOM 1727 O O . HIS B 1 41 ? -9.883 17.547 -3.949 1 97.19 41 HIS B O 1
ATOM 1733 N N . ARG B 1 42 ? -10.93 19.125 -2.957 1 94.75 42 ARG B N 1
ATOM 1734 C CA . ARG B 1 42 ? -10.523 20.219 -3.832 1 94.75 42 ARG B CA 1
ATOM 1735 C C . ARG B 1 42 ? -9.039 20.125 -4.168 1 94.75 42 ARG B C 1
ATOM 1737 O O . ARG B 1 42 ? -8.641 20.391 -5.301 1 94.75 42 ARG B O 1
ATOM 1744 N N . TYR B 1 43 ? -8.203 19.703 -3.23 1 93.94 43 TYR B N 1
ATOM 1745 C CA . TYR B 1 43 ? -6.758 19.75 -3.398 1 93.94 43 TYR B CA 1
ATOM 1746 C C . TYR B 1 43 ? -6.16 18.359 -3.391 1 93.94 43 TYR B C 1
ATOM 1748 O O . TYR B 1 43 ? -4.984 18.172 -3.055 1 93.94 43 TYR B O 1
ATOM 1756 N N . LEU B 1 44 ? -6.965 17.344 -3.689 1 94 44 LEU B N 1
ATOM 1757 C CA . LEU B 1 44 ? -6.484 15.969 -3.547 1 94 44 LEU B CA 1
ATOM 1758 C C . LEU B 1 44 ? -6.254 15.328 -4.91 1 94 44 LEU B C 1
ATOM 1760 O O . LEU B 1 44 ? -6.008 14.125 -5.004 1 94 44 LEU B O 1
ATOM 1764 N N . GLY B 1 45 ? -6.312 16.109 -5.973 1 91.25 45 GLY B N 1
ATOM 1765 C CA . GLY B 1 45 ? -6.105 15.594 -7.316 1 91.25 45 GLY B CA 1
ATOM 1766 C C . GLY B 1 45 ? -7.391 15.156 -7.992 1 91.25 45 GLY B C 1
ATOM 1767 O O . GLY B 1 45 ? -8.484 15.438 -7.5 1 91.25 45 GLY B O 1
ATOM 1768 N N . PRO B 1 46 ? -7.266 14.516 -9.125 1 91.5 46 PRO B N 1
ATOM 1769 C CA . PRO B 1 46 ? -8.453 14.094 -9.867 1 91.5 46 PRO B CA 1
ATOM 1770 C C . PRO B 1 46 ? -9.273 13.039 -9.133 1 91.5 46 PRO B C 1
ATOM 1772 O O . PRO B 1 46 ? -8.711 12.219 -8.398 1 91.5 46 PRO B O 1
ATOM 1775 N N . ARG B 1 47 ? -10.547 13.055 -9.406 1 94.12 47 ARG B N 1
ATOM 1776 C CA . ARG B 1 47 ? -11.43 12.055 -8.805 1 94.12 47 ARG B CA 1
ATOM 1777 C C . ARG B 1 47 ? -11.242 10.688 -9.461 1 94.12 47 ARG B C 1
ATOM 1779 O O . ARG B 1 47 ? -11.164 10.586 -10.688 1 94.12 47 ARG B O 1
ATOM 1786 N N . PRO B 1 48 ? -11.242 9.758 -8.609 1 95 48 PRO B N 1
ATOM 1787 C CA . PRO B 1 48 ? -11.125 8.414 -9.18 1 95 48 PRO B CA 1
ATOM 1788 C C . PRO B 1 48 ? -12.43 7.922 -9.805 1 95 48 PRO B C 1
ATOM 1790 O O . PRO B 1 48 ? -13.516 8.281 -9.344 1 95 48 PRO B O 1
ATOM 1793 N N . ASP B 1 49 ? -12.258 7.035 -10.797 1 93.56 49 ASP B N 1
ATOM 1794 C CA . ASP B 1 49 ? -13.422 6.414 -11.422 1 93.56 49 ASP B CA 1
ATOM 1795 C C . ASP B 1 49 ? -14.164 5.523 -10.43 1 93.56 49 ASP B C 1
ATOM 1797 O O . ASP B 1 49 ? -15.398 5.5 -10.406 1 93.56 49 ASP B O 1
ATOM 1801 N N . ASP B 1 50 ? -13.453 4.836 -9.594 1 96.69 50 ASP B N 1
ATOM 1802 C CA . ASP B 1 50 ? -13.977 3.986 -8.531 1 96.69 50 ASP B CA 1
ATOM 1803 C C . ASP B 1 50 ? -13.406 4.395 -7.172 1 96.69 50 ASP B C 1
ATOM 1805 O O . ASP B 1 50 ? -12.336 3.936 -6.777 1 96.69 50 ASP B O 1
ATOM 1809 N N . PRO B 1 51 ? -14.133 5.152 -6.43 1 97.56 51 PRO B N 1
ATOM 1810 C CA . PRO B 1 51 ? -13.633 5.699 -5.168 1 97.56 51 PRO B CA 1
ATOM 1811 C C . PRO B 1 51 ? -13.297 4.617 -4.145 1 97.56 51 PRO B C 1
ATOM 1813 O O . PRO B 1 51 ? -12.359 4.766 -3.361 1 97.56 51 PRO B O 1
ATOM 1816 N N . THR B 1 52 ? -14.062 3.549 -4.211 1 98.12 52 THR B N 1
ATOM 1817 C CA . THR B 1 52 ? -13.867 2.5 -3.215 1 98.12 52 THR B CA 1
ATOM 1818 C C . THR B 1 52 ? -12.547 1.77 -3.449 1 98.12 52 THR B C 1
ATOM 1820 O O . THR B 1 52 ? -11.734 1.633 -2.529 1 98.12 52 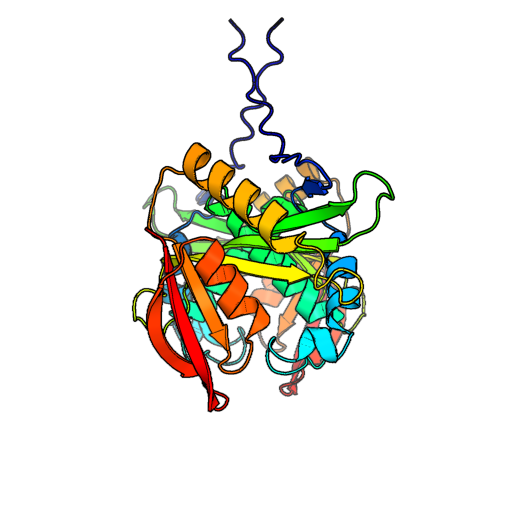THR B O 1
ATOM 1823 N N . THR B 1 53 ? -12.297 1.321 -4.668 1 98.12 53 THR B N 1
ATOM 1824 C CA . THR B 1 53 ? -11.055 0.608 -4.969 1 98.12 53 THR B CA 1
ATOM 1825 C C . THR B 1 53 ? -9.852 1.533 -4.824 1 98.12 53 THR B C 1
ATOM 1827 O O . THR B 1 53 ? -8.789 1.109 -4.367 1 98.12 53 THR B O 1
ATOM 1830 N N . ASP B 1 54 ? -10.047 2.756 -5.215 1 97.88 54 ASP B N 1
ATOM 1831 C CA . ASP B 1 54 ? -8.969 3.734 -5.078 1 97.88 54 ASP B CA 1
ATOM 1832 C C . ASP B 1 54 ? -8.578 3.92 -3.615 1 97.88 54 ASP B C 1
ATOM 1834 O O . ASP B 1 54 ? -7.395 3.885 -3.273 1 97.88 54 ASP B O 1
ATOM 1838 N N . MET B 1 55 ? -9.586 4.094 -2.791 1 98.56 55 MET B N 1
ATOM 1839 C CA . MET B 1 55 ? -9.297 4.344 -1.381 1 98.56 55 MET B CA 1
ATOM 1840 C C . MET B 1 55 ? -8.734 3.096 -0.71 1 98.56 55 MET B C 1
ATOM 1842 O O . MET B 1 55 ? -7.883 3.191 0.171 1 98.56 55 MET B O 1
ATOM 1846 N N . PHE B 1 56 ? -9.219 1.931 -1.109 1 98.81 56 PHE B N 1
ATOM 1847 C CA . PHE B 1 56 ? -8.641 0.684 -0.616 1 98.81 56 PHE B CA 1
ATOM 1848 C C . PHE B 1 56 ? -7.152 0.611 -0.93 1 98.81 56 PHE B C 1
ATOM 1850 O O . PHE B 1 56 ? -6.34 0.311 -0.052 1 98.81 56 PHE B O 1
ATOM 1857 N N . SER B 1 57 ? -6.797 0.936 -2.137 1 98.5 57 SER B N 1
ATOM 1858 C CA . SER B 1 57 ? -5.402 0.941 -2.568 1 98.5 57 SER B CA 1
ATOM 1859 C C . SER B 1 57 ? -4.578 1.941 -1.765 1 98.5 57 SER B C 1
ATOM 1861 O O . SER B 1 57 ? -3.457 1.641 -1.352 1 98.5 57 SER B O 1
ATOM 1863 N N . ARG B 1 58 ? -5.113 3.105 -1.545 1 98.38 58 ARG B N 1
ATOM 1864 C CA . ARG B 1 58 ? -4.438 4.121 -0.746 1 98.38 58 ARG B CA 1
ATOM 1865 C C . ARG B 1 58 ? -4.234 3.643 0.689 1 98.38 58 ARG B C 1
ATOM 1867 O O . ARG B 1 58 ? -3.197 3.91 1.298 1 98.38 58 ARG B O 1
ATOM 1874 N N . ALA B 1 59 ? -5.246 2.971 1.199 1 98.75 59 ALA B N 1
ATOM 1875 C CA . ALA B 1 59 ? -5.156 2.447 2.561 1 98.75 59 ALA B CA 1
ATOM 1876 C C . ALA B 1 59 ? -4.055 1.399 2.674 1 98.75 59 ALA B C 1
ATOM 1878 O O . ALA B 1 59 ? -3.326 1.361 3.67 1 98.75 59 ALA B O 1
ATOM 1879 N N . LEU B 1 60 ? -3.959 0.567 1.688 1 98.81 60 LEU B N 1
ATOM 1880 C CA . LEU B 1 60 ? -2.891 -0.428 1.694 1 98.81 60 LEU B CA 1
ATOM 1881 C C . LEU B 1 60 ? -1.522 0.243 1.657 1 98.81 60 LEU B C 1
ATOM 1883 O O . LEU B 1 60 ? -0.607 -0.163 2.377 1 98.81 60 LEU B O 1
ATOM 1887 N N . ARG B 1 61 ? -1.372 1.252 0.81 1 98.75 61 ARG B N 1
ATOM 1888 C CA . ARG B 1 61 ? -0.099 1.963 0.746 1 98.75 61 ARG B CA 1
ATOM 1889 C C . ARG B 1 61 ? 0.232 2.617 2.084 1 98.75 61 ARG B C 1
ATOM 1891 O O . ARG B 1 61 ? 1.37 2.545 2.551 1 98.75 61 ARG B O 1
ATOM 1898 N N . ALA B 1 62 ? -0.753 3.209 2.643 1 98.75 62 ALA B N 1
ATOM 1899 C CA . ALA B 1 62 ? -0.554 3.832 3.949 1 98.75 62 ALA B CA 1
ATOM 1900 C C . ALA B 1 62 ? -0.145 2.797 4.992 1 98.75 62 ALA B C 1
ATOM 1902 O O . ALA B 1 62 ? 0.74 3.049 5.812 1 98.75 62 ALA B O 1
ATOM 1903 N N . ALA B 1 63 ? -0.761 1.687 4.969 1 98.62 63 ALA B N 1
ATOM 1904 C CA . ALA B 1 63 ? -0.42 0.602 5.887 1 98.62 63 ALA B CA 1
ATOM 1905 C C . ALA B 1 63 ? 0.99 0.082 5.621 1 98.62 63 ALA B C 1
ATOM 1907 O O . ALA B 1 63 ? 1.693 -0.324 6.547 1 98.62 63 ALA B O 1
ATOM 1908 N N . GLY B 1 64 ? 1.358 0.141 4.387 1 98.69 64 GLY B N 1
ATOM 1909 C CA . GLY B 1 64 ? 2.705 -0.276 4.031 1 98.69 64 GLY B CA 1
ATOM 1910 C C . GLY B 1 64 ? 3.783 0.574 4.676 1 98.69 64 GLY B C 1
ATOM 1911 O O . GLY B 1 64 ? 4.855 0.072 5.016 1 98.69 64 GLY B O 1
ATOM 1912 N N . SER B 1 65 ? 3.492 1.811 4.805 1 98.81 65 SER B N 1
ATOM 1913 C CA . SER B 1 65 ? 4.438 2.684 5.488 1 98.81 65 SER B CA 1
ATOM 1914 C C . SER B 1 65 ? 4.672 2.229 6.926 1 98.81 65 SER B C 1
ATOM 1916 O O . SER B 1 65 ? 5.809 2.207 7.398 1 98.81 65 SER B O 1
ATOM 1918 N N . TRP B 1 66 ? 3.619 1.881 7.625 1 98.31 66 TRP B N 1
ATOM 1919 C CA . TRP B 1 66 ? 3.748 1.355 8.984 1 98.31 66 TRP B CA 1
ATOM 1920 C C . TRP B 1 66 ? 4.566 0.068 8.992 1 98.31 66 TRP B C 1
ATOM 1922 O O . TRP B 1 66 ? 5.453 -0.105 9.828 1 98.31 66 TRP B O 1
ATOM 1932 N N . HIS B 1 67 ? 4.289 -0.779 8.062 1 97.56 67 HIS B N 1
ATOM 1933 C CA . HIS B 1 67 ? 4.91 -2.098 8.023 1 97.56 67 HIS B CA 1
ATOM 1934 C C . HIS B 1 67 ? 6.398 -1.994 7.719 1 97.56 67 HIS B C 1
ATOM 1936 O O . HIS B 1 67 ? 7.219 -2.648 8.367 1 97.56 67 HIS B O 1
ATOM 1942 N N . LEU B 1 68 ? 6.746 -1.174 6.832 1 98.12 68 LEU B N 1
ATOM 1943 C CA . LEU B 1 68 ? 8.109 -1.161 6.316 1 98.12 68 LEU B CA 1
ATOM 1944 C C . LEU B 1 68 ? 8.977 -0.176 7.098 1 98.12 68 LEU B C 1
ATOM 1946 O O . LEU B 1 68 ? 10.188 -0.371 7.219 1 98.12 68 LEU B O 1
ATOM 1950 N N . TYR B 1 69 ? 8.336 0.837 7.648 1 98 69 TYR B N 1
ATOM 1951 C CA . TYR B 1 69 ? 9.156 1.938 8.148 1 98 69 TYR B CA 1
ATOM 1952 C C . TYR B 1 69 ? 8.859 2.213 9.617 1 98 69 TYR B C 1
ATOM 1954 O O . TYR B 1 69 ? 9.609 2.941 10.281 1 98 69 TYR B O 1
ATOM 1962 N N . GLY B 1 70 ? 7.738 1.722 10.141 1 97.38 70 GLY B N 1
ATOM 1963 C CA . GLY B 1 70 ? 7.422 1.875 11.555 1 97.38 70 GLY B CA 1
ATOM 1964 C C . GLY B 1 70 ? 6.699 3.172 11.859 1 97.38 70 GLY B C 1
ATOM 1965 O O . GLY B 1 70 ? 6.547 3.541 13.031 1 97.38 70 GLY B O 1
ATOM 1966 N N . TYR B 1 71 ? 6.34 3.926 10.828 1 98.31 71 TYR B N 1
ATOM 1967 C CA . TYR B 1 71 ? 5.535 5.133 10.969 1 98.31 71 TYR B CA 1
ATOM 1968 C C . TYR B 1 71 ? 4.562 5.285 9.805 1 98.31 71 TYR B C 1
ATOM 1970 O O . TYR B 1 71 ? 4.719 4.633 8.773 1 98.31 71 TYR B O 1
ATOM 1978 N N . GLY B 1 72 ? 3.49 6.094 10.023 1 98.69 72 GLY B N 1
ATOM 1979 C CA . GLY B 1 72 ? 2.449 6.27 9.016 1 98.69 72 GLY B CA 1
ATOM 1980 C C . GLY B 1 72 ? 1.341 7.203 9.469 1 98.69 72 GLY B C 1
ATOM 1981 O O . GLY B 1 72 ? 1.551 8.055 10.336 1 98.69 72 GLY B O 1
ATOM 1982 N N . LEU B 1 73 ? 0.246 7.051 8.805 1 98.88 73 LEU B N 1
ATOM 1983 C CA . LEU B 1 73 ? -0.911 7.898 9.062 1 98.88 73 LEU B CA 1
ATOM 1984 C C . LEU B 1 73 ? -1.733 7.359 10.227 1 98.88 73 LEU B C 1
ATOM 1986 O O . LEU B 1 73 ? -1.839 6.141 10.406 1 98.88 73 LEU B O 1
ATOM 1990 N N . PHE B 1 74 ? -2.314 8.305 10.945 1 98.94 74 PHE B N 1
ATOM 1991 C CA . PHE B 1 74 ? -3.256 8.008 12.023 1 98.94 74 PHE B CA 1
ATOM 1992 C C . PHE B 1 74 ? -4.664 8.445 11.633 1 98.94 74 PHE B C 1
ATOM 1994 O O . PHE B 1 74 ? -4.844 9.344 10.812 1 98.94 74 PHE B O 1
ATOM 2001 N N . LEU B 1 75 ? -5.625 7.773 12.266 1 98.94 75 LEU B N 1
ATOM 2002 C CA . LEU B 1 75 ? -6.977 8.312 12.328 1 98.94 75 LEU B CA 1
ATOM 2003 C C . LEU B 1 75 ? -7.168 9.164 13.586 1 98.94 75 LEU B C 1
ATOM 2005 O O . LEU B 1 75 ? -6.707 8.789 14.664 1 98.94 75 LEU B O 1
ATOM 2009 N N . ALA B 1 76 ? -7.809 10.227 13.43 1 98.94 76 ALA B N 1
ATOM 2010 C CA . ALA B 1 76 ? -8.133 11.094 14.562 1 98.94 76 ALA B CA 1
ATOM 2011 C C . ALA B 1 76 ? -9.617 11.016 14.906 1 98.94 76 ALA B C 1
ATOM 2013 O O . ALA B 1 76 ? -10.469 11.125 14.023 1 98.94 76 ALA B O 1
ATOM 2014 N N . HIS B 1 77 ? -9.883 10.812 16.156 1 98.88 77 HIS B N 1
ATOM 2015 C CA . HIS B 1 77 ? -11.234 10.859 16.688 1 98.88 77 HIS B CA 1
ATOM 2016 C C . HIS B 1 77 ? -11.336 11.828 17.859 1 98.88 77 HIS B C 1
ATOM 2018 O O . HIS B 1 77 ? -10.414 11.914 18.672 1 98.88 77 HIS B O 1
ATOM 2024 N N . GLU B 1 78 ? -12.445 12.484 17.922 1 98.69 78 GLU B N 1
ATOM 2025 C CA . GLU B 1 78 ? -12.703 13.336 19.078 1 98.69 78 GLU B CA 1
ATOM 2026 C C . GLU B 1 78 ? -12.992 12.5 20.312 1 98.69 78 GLU B C 1
ATOM 2028 O O . GLU B 1 78 ? -13.82 11.586 20.281 1 98.69 78 GLU B O 1
ATOM 2033 N N . LYS B 1 79 ? -12.383 12.875 21.406 1 98.19 79 LYS B N 1
ATOM 2034 C CA . LYS B 1 79 ? -12.555 12.117 22.641 1 98.19 79 LYS B CA 1
ATOM 2035 C C . LYS B 1 79 ? -13.969 12.266 23.188 1 98.19 79 LYS B C 1
ATOM 2037 O O . LYS B 1 79 ? -14.586 11.289 23.609 1 98.19 79 LYS B O 1
ATOM 2042 N N . ALA B 1 80 ? -14.445 13.461 23.234 1 97.56 80 ALA B N 1
ATOM 2043 C CA . ALA B 1 80 ? -15.719 13.773 23.875 1 97.56 80 ALA B CA 1
ATOM 2044 C C . ALA B 1 80 ? -16.875 13.086 23.172 1 97.56 80 ALA B C 1
ATOM 2046 O O . ALA B 1 80 ? -17.781 12.555 23.812 1 97.56 80 ALA B O 1
ATOM 2047 N N . SER B 1 81 ? -16.891 12.984 21.812 1 97.5 81 SER B N 1
ATOM 2048 C CA . SER B 1 81 ? -18.047 12.531 21.047 1 97.5 81 SER B CA 1
ATOM 2049 C C . SER B 1 81 ? -17.766 11.18 20.391 1 97.5 81 SER B C 1
ATOM 2051 O O . SER B 1 81 ? -18.703 10.484 19.969 1 97.5 81 SER B O 1
ATOM 2053 N N . GLY B 1 82 ? -16.5 10.867 20.203 1 97.88 82 GLY B N 1
ATOM 2054 C CA . GLY B 1 82 ? -16.141 9.688 19.438 1 97.88 82 GLY B CA 1
ATOM 2055 C C . GLY B 1 82 ? -16.172 9.914 17.938 1 97.88 82 GLY B C 1
ATOM 2056 O O . GLY B 1 82 ? -15.883 9 17.156 1 97.88 82 GLY B O 1
ATOM 2057 N N . ALA B 1 83 ? -16.453 11.109 17.531 1 98.31 83 ALA B N 1
ATOM 2058 C CA . ALA B 1 83 ? -16.609 11.414 16.109 1 98.31 83 ALA B CA 1
ATOM 2059 C C . ALA B 1 83 ? -15.289 11.289 15.359 1 98.31 83 ALA B C 1
ATOM 2061 O O . ALA B 1 83 ? -14.242 11.688 15.875 1 98.31 83 ALA B O 1
ATOM 2062 N N . PHE B 1 84 ? -15.398 10.742 14.148 1 98.81 84 PHE B N 1
ATOM 2063 C CA . PHE B 1 84 ? -14.258 10.711 13.25 1 98.81 84 PHE B CA 1
ATOM 2064 C C . PHE B 1 84 ? -13.93 12.102 12.734 1 98.81 84 PHE B C 1
ATOM 2066 O O . PHE B 1 84 ? -14.797 12.797 12.203 1 98.81 84 PHE B O 1
ATOM 2073 N N . VAL B 1 85 ? -12.656 12.484 12.867 1 98.88 85 VAL B N 1
ATOM 2074 C CA . VAL B 1 85 ? -12.234 13.836 12.539 1 98.88 85 VAL B CA 1
ATOM 2075 C C . VAL B 1 85 ? -11.5 13.836 11.203 1 98.88 85 VAL B C 1
ATOM 2077 O O . VAL B 1 85 ? -11.688 14.734 10.375 1 98.88 85 VAL B O 1
ATOM 2080 N N . GLY B 1 86 ? -10.633 12.859 11 1 98.88 86 GLY B N 1
ATOM 2081 C CA . GLY B 1 86 ? -9.836 12.797 9.781 1 98.88 86 GLY B CA 1
ATOM 2082 C C . GLY B 1 86 ? -8.625 11.906 9.906 1 98.88 86 GLY B C 1
ATOM 2083 O O . GLY B 1 86 ? -8.539 11.086 10.828 1 98.88 86 GLY B O 1
ATOM 2084 N N . GLN B 1 87 ? -7.738 11.992 8.938 1 98.94 87 GLN B N 1
ATOM 2085 C CA . GLN B 1 87 ? -6.504 11.211 8.883 1 98.94 87 GLN B CA 1
ATOM 2086 C C . GLN B 1 87 ? -5.297 12.117 8.641 1 98.94 87 GLN B C 1
ATOM 2088 O O . GLN B 1 87 ? -5.363 13.047 7.836 1 98.94 87 GLN B O 1
ATOM 2093 N N . LEU B 1 88 ? -4.246 11.82 9.344 1 98.94 88 LEU B N 1
ATOM 2094 C CA . LEU B 1 88 ? -3.043 12.641 9.258 1 98.94 88 LEU B CA 1
ATOM 2095 C C . LEU B 1 88 ? -1.835 11.891 9.805 1 98.94 88 LEU B C 1
ATOM 2097 O O . LEU B 1 88 ? -1.987 10.883 10.5 1 98.94 88 LEU B O 1
ATOM 2101 N N . GLY B 1 89 ? -0.659 12.375 9.43 1 98.88 89 GLY B N 1
ATOM 2102 C CA . GLY B 1 89 ? 0.552 11.773 9.969 1 98.88 89 GLY B CA 1
ATOM 2103 C C . GLY B 1 89 ? 1.758 11.945 9.062 1 98.88 89 GLY B C 1
ATOM 2104 O O . GLY B 1 89 ? 1.811 12.883 8.258 1 98.88 89 GLY B O 1
ATOM 2105 N N . VAL B 1 90 ? 2.791 11.125 9.344 1 98.88 90 VAL B N 1
ATOM 2106 C CA . VAL B 1 90 ? 4.023 11.078 8.562 1 98.88 90 VAL B CA 1
ATOM 2107 C C . VAL B 1 90 ? 4.168 9.703 7.91 1 98.88 90 VAL B C 1
ATOM 2109 O O . VAL B 1 90 ? 4.199 8.68 8.602 1 98.88 90 VAL B O 1
ATOM 2112 N N . PHE B 1 91 ? 4.188 9.688 6.629 1 98.81 91 PHE B N 1
ATOM 2113 C CA . PHE B 1 91 ? 4.344 8.453 5.879 1 98.81 91 PHE B CA 1
ATOM 2114 C C . PHE B 1 91 ? 5.574 8.508 4.98 1 98.81 91 PHE B C 1
ATOM 2116 O O . PHE B 1 91 ? 6.168 9.578 4.805 1 98.81 91 PHE B O 1
ATOM 2123 N N . HIS B 1 92 ? 5.98 7.395 4.473 1 98.88 92 HIS B N 1
ATOM 2124 C CA . HIS B 1 92 ? 7.172 7.355 3.637 1 98.88 92 HIS B CA 1
ATOM 2125 C C . HIS B 1 92 ? 6.816 7.492 2.16 1 98.88 92 HIS B C 1
ATOM 2127 O O . HIS B 1 92 ? 5.895 6.828 1.677 1 98.88 92 HIS B O 1
ATOM 2133 N N . SER B 1 93 ? 7.574 8.344 1.503 1 97.88 93 SER B N 1
ATOM 2134 C CA . SER B 1 93 ? 7.199 8.672 0.13 1 97.88 93 SER B CA 1
ATOM 2135 C C . SER B 1 93 ? 8.398 8.578 -0.808 1 97.88 93 SER B C 1
ATOM 2137 O O . SER B 1 93 ? 9.539 8.734 -0.379 1 97.88 93 SER B O 1
ATOM 2139 N N . LEU B 1 94 ? 8.141 8.25 -2.035 1 98.62 94 LEU B N 1
ATOM 2140 C CA . LEU B 1 94 ? 9 8.359 -3.205 1 98.62 94 LEU B CA 1
ATOM 2141 C C . LEU B 1 94 ? 8.234 8.945 -4.391 1 98.62 94 LEU B C 1
ATOM 2143 O O . LEU B 1 94 ? 7.516 8.219 -5.086 1 98.62 94 LEU B O 1
ATOM 2147 N N . ARG B 1 95 ? 8.43 10.219 -4.629 1 97.75 95 ARG B N 1
ATOM 2148 C CA . ARG B 1 95 ? 7.59 10.93 -5.59 1 97.75 95 ARG B CA 1
ATOM 2149 C C . ARG B 1 95 ? 8.172 10.836 -6.996 1 97.75 95 ARG B C 1
ATOM 2151 O O . ARG B 1 95 ? 7.449 11.008 -7.984 1 97.75 95 ARG B O 1
ATOM 2158 N N . GLY B 1 96 ? 9.398 10.734 -7.16 1 97.44 96 GLY B N 1
ATOM 2159 C CA . GLY B 1 96 ? 10.008 10.414 -8.445 1 97.44 96 GLY B CA 1
ATOM 2160 C C . GLY B 1 96 ? 10.492 11.641 -9.195 1 97.44 96 GLY B C 1
ATOM 2161 O O . GLY B 1 96 ? 11.016 11.531 -10.305 1 97.44 96 GLY B O 1
ATOM 2162 N N . PHE B 1 97 ? 10.344 12.875 -8.617 1 96.69 97 PHE B N 1
ATOM 2163 C CA . PHE B 1 97 ? 10.75 14.062 -9.359 1 96.69 97 PHE B CA 1
ATOM 2164 C C . PHE B 1 97 ? 11.914 14.758 -8.664 1 96.69 97 PHE B C 1
ATOM 2166 O O . PHE B 1 97 ? 12.258 15.891 -9.008 1 96.69 97 PHE B O 1
ATOM 2173 N N . GLY B 1 98 ? 12.523 14.039 -7.691 1 97.31 98 GLY B N 1
ATOM 2174 C CA . GLY B 1 98 ? 13.656 14.617 -6.992 1 97.31 98 GLY B CA 1
ATOM 2175 C C . GLY B 1 98 ? 13.273 15.766 -6.082 1 97.31 98 GLY B C 1
ATOM 2176 O O . GLY B 1 98 ? 12.273 15.695 -5.367 1 97.31 98 GLY B O 1
ATOM 2177 N N . LYS B 1 99 ? 14.203 16.703 -5.805 1 98.12 99 LYS B N 1
ATOM 2178 C CA . LYS B 1 99 ? 14.008 17.922 -5.004 1 98.12 99 LYS B CA 1
ATOM 2179 C C . LYS B 1 99 ? 13.727 17.562 -3.543 1 98.12 99 LYS B C 1
ATOM 2181 O O . LYS B 1 99 ? 12.914 18.219 -2.889 1 98.12 99 LYS B O 1
ATOM 2186 N N . GLY B 1 100 ? 14.273 16.453 -3.127 1 97.94 100 GLY B N 1
ATOM 2187 C CA . GLY B 1 100 ? 14.148 16.078 -1.73 1 97.94 100 GLY B CA 1
ATOM 2188 C C . GLY B 1 100 ? 12.828 15.398 -1.414 1 97.94 100 GLY B C 1
ATOM 2189 O O . GLY B 1 100 ? 12.422 15.32 -0.251 1 97.94 100 GLY B O 1
ATOM 2190 N N . MET B 1 101 ? 12.188 14.938 -2.441 1 98.5 101 MET B N 1
ATOM 2191 C CA . MET B 1 101 ? 10.875 14.328 -2.227 1 98.5 101 MET B CA 1
ATOM 2192 C C . MET B 1 101 ? 10.914 12.828 -2.496 1 98.5 101 MET B C 1
ATOM 2194 O O . MET B 1 101 ? 9.867 12.18 -2.58 1 98.5 101 MET B O 1
ATOM 2198 N N . ASP B 1 102 ? 12.164 12.266 -2.676 1 98.06 102 ASP B N 1
ATOM 2199 C CA . ASP B 1 102 ? 12.336 10.836 -2.92 1 98.06 102 ASP B CA 1
ATOM 2200 C C . ASP B 1 102 ? 12.945 10.141 -1.706 1 98.06 102 ASP B C 1
ATOM 2202 O O . ASP B 1 102 ? 13.977 10.57 -1.188 1 98.06 102 ASP B O 1
ATOM 2206 N N . ASP B 1 103 ? 12.227 9.062 -1.319 1 97.5 103 ASP B N 1
ATOM 2207 C CA . ASP B 1 103 ? 12.68 8.242 -0.203 1 97.5 103 ASP B CA 1
ATOM 2208 C C . ASP B 1 103 ? 12.773 9.062 1.08 1 97.5 103 ASP B C 1
ATOM 2210 O O . ASP B 1 103 ? 13.836 9.117 1.714 1 97.5 103 ASP B O 1
ATOM 2214 N N . VAL B 1 104 ? 11.633 9.641 1.518 1 98.5 104 VAL B N 1
ATOM 2215 C CA . VAL B 1 104 ? 11.648 10.562 2.648 1 98.5 104 VAL B CA 1
ATOM 2216 C C . VAL B 1 104 ? 10.359 10.422 3.447 1 98.5 104 VAL B C 1
ATOM 2218 O O . VAL B 1 104 ? 9.328 10.023 2.904 1 98.5 104 VAL B O 1
ATOM 2221 N N . PRO B 1 105 ? 10.406 10.75 4.773 1 98.88 105 PRO B N 1
ATOM 2222 C CA . PRO B 1 105 ? 9.148 10.984 5.484 1 98.88 105 PRO B CA 1
ATOM 2223 C C . PRO B 1 105 ? 8.398 12.211 4.969 1 98.88 105 PRO B C 1
ATOM 2225 O O . PRO B 1 105 ? 9.008 13.258 4.738 1 98.88 105 PRO B O 1
ATOM 2228 N N . GLU B 1 106 ? 7.184 12.07 4.758 1 98.94 106 GLU B N 1
ATOM 2229 C CA . GLU B 1 106 ? 6.305 13.125 4.262 1 98.94 106 GLU B CA 1
ATOM 2230 C C . GLU B 1 106 ? 5.082 13.289 5.164 1 98.94 106 GLU B C 1
ATOM 2232 O O . GLU B 1 106 ? 4.461 12.305 5.562 1 98.94 106 GLU B O 1
ATOM 2237 N N . ALA B 1 107 ? 4.809 14.516 5.539 1 98.94 107 ALA B N 1
ATOM 2238 C CA . ALA B 1 107 ? 3.65 14.805 6.383 1 98.94 107 ALA B CA 1
ATOM 2239 C C . ALA B 1 107 ? 2.422 15.125 5.535 1 98.94 107 ALA B C 1
ATOM 2241 O O . ALA B 1 107 ? 2.537 15.711 4.461 1 98.94 107 ALA B O 1
ATOM 2242 N N . GLY B 1 108 ? 1.272 14.766 6.012 1 98.81 108 GLY B N 1
ATOM 2243 C CA . GLY B 1 108 ? 0 15.102 5.395 1 98.81 108 GLY B CA 1
ATOM 2244 C C . GLY B 1 108 ? -1.169 15.039 6.359 1 98.81 108 GLY B C 1
ATOM 2245 O O . GLY B 1 108 ? -1.086 14.375 7.395 1 98.81 108 GLY B O 1
ATOM 2246 N N . TRP B 1 109 ? -2.184 15.789 6.008 1 98.88 109 TRP B N 1
ATOM 2247 C CA . TRP B 1 109 ? -3.371 15.852 6.855 1 98.88 109 TRP B CA 1
ATOM 2248 C C . TRP B 1 109 ? -4.613 16.156 6.027 1 98.88 109 TRP B C 1
ATOM 2250 O O . TRP B 1 109 ? -4.566 16.969 5.102 1 98.88 109 TRP B O 1
ATOM 2260 N N . ILE B 1 110 ? -5.68 15.461 6.305 1 98.81 110 ILE B N 1
ATOM 2261 C CA . ILE B 1 110 ? -7.012 15.664 5.746 1 98.81 110 ILE B CA 1
ATOM 2262 C C . ILE B 1 110 ? -8.062 15.555 6.852 1 98.81 110 ILE B C 1
ATOM 2264 O O . ILE B 1 110 ? -8.133 14.547 7.547 1 98.81 110 ILE B O 1
ATOM 2268 N N . LEU B 1 111 ? -8.805 16.562 7.07 1 98.69 111 LEU B N 1
ATOM 2269 C CA . LEU B 1 111 ? -9.875 16.547 8.07 1 98.69 111 LEU B CA 1
ATOM 2270 C C . LEU B 1 111 ? -11.227 16.812 7.414 1 98.69 111 LEU B C 1
ATOM 2272 O O . LEU B 1 111 ? -11.305 17.516 6.406 1 98.69 111 LEU B O 1
ATOM 2276 N N . ALA B 1 112 ? -12.258 16.281 8.031 1 98.62 112 ALA B N 1
ATOM 2277 C CA . ALA B 1 112 ? -13.617 16.578 7.602 1 98.62 112 ALA B CA 1
ATOM 2278 C C . ALA B 1 112 ? -13.93 18.062 7.754 1 98.62 112 ALA B C 1
ATOM 2280 O O . ALA B 1 112 ? -13.484 18.703 8.711 1 98.62 112 ALA B O 1
ATOM 2281 N N . ARG B 1 113 ? -14.805 18.484 6.883 1 97.56 113 ARG B N 1
ATOM 2282 C CA . ARG B 1 113 ? -15.102 19.906 6.773 1 97.56 113 ARG B CA 1
ATOM 2283 C C . ARG B 1 113 ? -15.695 20.438 8.07 1 97.56 113 ARG B C 1
ATOM 2285 O O . ARG B 1 113 ? -15.359 21.547 8.5 1 97.56 113 ARG B O 1
ATOM 2292 N N . GLU B 1 114 ? -16.453 19.688 8.742 1 97.44 114 GLU B N 1
ATOM 2293 C CA . GLU B 1 114 ? -17.141 20.141 9.945 1 97.44 114 GLU B CA 1
ATOM 2294 C C . GLU B 1 114 ? -16.172 20.375 11.094 1 97.44 114 GLU B C 1
ATOM 2296 O O . GLU B 1 114 ? -16.531 21 12.102 1 97.44 114 GLU B O 1
ATOM 2301 N N . HIS B 1 115 ? -14.93 20 10.875 1 98.06 115 HIS B N 1
ATOM 2302 C CA . HIS B 1 115 ? -13.945 20.141 11.945 1 98.06 115 HIS B CA 1
ATOM 2303 C C . HIS B 1 115 ? -12.898 21.188 11.609 1 98.06 115 HIS B C 1
ATOM 2305 O O . HIS B 1 115 ? -11.961 21.406 12.383 1 98.06 115 HIS B O 1
ATOM 2311 N N . TRP B 1 116 ? -13.016 21.812 10.484 1 97.44 116 TRP B N 1
ATOM 2312 C CA . TRP B 1 116 ? -12.078 22.844 10.07 1 97.44 116 TRP B CA 1
ATOM 2313 C C . TRP B 1 116 ? -12.18 24.078 10.977 1 97.44 116 TRP B C 1
ATOM 2315 O O . TRP B 1 116 ? -13.25 24.344 11.531 1 97.44 116 TRP B O 1
ATOM 2325 N N . GLY B 1 117 ? -11.031 24.719 11.148 1 97 117 GLY B N 1
ATOM 2326 C CA . GLY B 1 117 ? -11.023 26 11.844 1 97 117 GLY B CA 1
ATOM 2327 C C . GLY B 1 117 ? -11.094 25.859 13.352 1 97 117 GLY B C 1
ATOM 2328 O O . GLY B 1 117 ? -11.328 26.844 14.062 1 97 117 GLY B O 1
ATOM 2329 N N . LYS B 1 118 ? -10.867 24.688 13.859 1 97.5 118 LYS B N 1
ATOM 2330 C CA . LYS B 1 118 ? -11 24.438 15.289 1 97.5 118 LYS B CA 1
ATOM 2331 C C . LYS B 1 118 ? -9.648 24.156 15.93 1 97.5 118 LYS B C 1
ATOM 2333 O O . LYS B 1 118 ? -9.57 23.812 17.109 1 97.5 118 LYS B O 1
ATOM 2338 N N . GLY B 1 119 ? -8.617 24.125 15.172 1 98.25 119 GLY B N 1
ATOM 2339 C CA . GLY B 1 119 ? -7.277 23.891 15.68 1 98.25 119 GLY B CA 1
ATOM 2340 C C . GLY B 1 119 ? -6.977 22.406 15.883 1 98.25 119 GLY B C 1
ATOM 2341 O O . GLY B 1 119 ? -5.945 22.062 16.469 1 98.25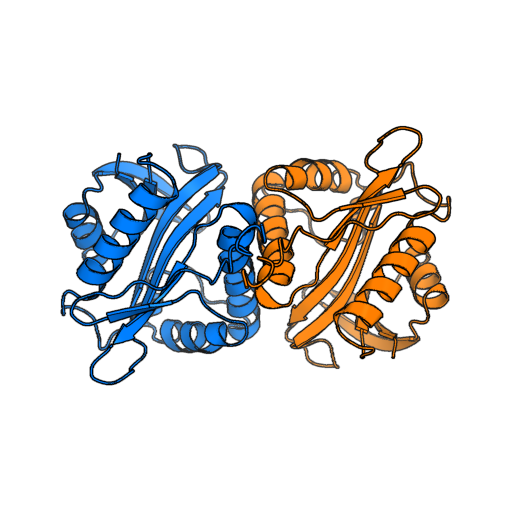 119 GLY B O 1
ATOM 2342 N N . LEU B 1 120 ? -7.828 21.547 15.422 1 98.81 120 LEU B N 1
ATOM 2343 C CA . LEU B 1 120 ? -7.688 20.109 15.664 1 98.81 120 LEU B CA 1
ATOM 2344 C C . LEU B 1 120 ? -6.535 19.531 14.852 1 98.81 120 LEU B C 1
ATOM 2346 O O . LEU B 1 120 ? -5.801 18.672 15.336 1 98.81 120 LEU B O 1
ATOM 2350 N N . ALA B 1 121 ? -6.371 19.984 13.648 1 98.88 121 ALA B N 1
ATOM 2351 C CA . ALA B 1 121 ? -5.266 19.5 12.828 1 98.88 121 ALA B CA 1
ATOM 2352 C C . ALA B 1 121 ? -3.918 19.844 13.445 1 98.88 121 ALA B C 1
ATOM 2354 O O . ALA B 1 121 ? -3 19.031 13.469 1 98.88 121 ALA B O 1
ATOM 2355 N N . ARG B 1 122 ? -3.811 21.031 13.922 1 98.81 122 ARG B N 1
ATOM 2356 C CA . ARG B 1 122 ? -2.57 21.438 14.562 1 98.81 122 ARG B CA 1
ATOM 2357 C C . ARG B 1 122 ? -2.289 20.609 15.805 1 98.81 122 ARG B C 1
ATOM 2359 O O . ARG B 1 122 ? -1.166 20.141 16 1 98.81 122 ARG B O 1
ATOM 2366 N N . GLU B 1 123 ? -3.324 20.453 16.625 1 98.88 123 GLU B N 1
ATOM 2367 C CA . GLU B 1 123 ? -3.209 19.641 17.828 1 98.88 123 GLU B CA 1
ATOM 2368 C C . GLU B 1 123 ? -2.754 18.219 17.484 1 98.88 123 GLU B C 1
ATOM 2370 O O . GLU B 1 123 ? -1.815 17.703 18.094 1 98.88 123 GLU B O 1
ATOM 2375 N N . ALA B 1 124 ? -3.363 17.656 16.531 1 98.94 124 ALA B N 1
ATOM 2376 C CA . ALA B 1 124 ? -3.072 16.281 16.141 1 98.94 124 ALA B CA 1
ATOM 2377 C C . ALA B 1 124 ? -1.671 16.156 15.539 1 98.94 124 ALA B C 1
ATOM 2379 O O . ALA B 1 124 ? -0.887 15.297 15.945 1 98.94 124 ALA B O 1
ATOM 2380 N N . MET B 1 125 ? -1.33 17.047 14.609 1 98.88 125 MET B N 1
ATOM 2381 C CA . MET B 1 125 ? -0.055 16.938 13.906 1 98.88 125 MET B CA 1
ATOM 2382 C C . MET B 1 125 ? 1.109 17.25 14.844 1 98.88 125 MET B C 1
ATOM 2384 O O . MET B 1 125 ? 2.186 16.656 14.711 1 98.88 125 MET B O 1
ATOM 2388 N N . GLN B 1 126 ? 0.908 18.109 15.742 1 98.88 126 GLN B N 1
ATOM 2389 C CA . GLN B 1 126 ? 1.964 18.344 16.719 1 98.88 126 GLN B CA 1
ATOM 2390 C C . GLN B 1 126 ? 2.268 17.062 17.516 1 98.88 126 GLN B C 1
ATOM 2392 O O . GLN B 1 126 ? 3.432 16.719 17.719 1 98.88 126 GLN B O 1
ATOM 2397 N N . ALA B 1 127 ? 1.229 16.438 17.953 1 98.88 127 ALA B N 1
ATOM 2398 C CA . ALA B 1 127 ? 1.396 15.188 18.703 1 98.88 127 ALA B CA 1
ATOM 2399 C C . ALA B 1 127 ? 2.059 14.117 17.844 1 98.88 127 ALA B C 1
ATOM 2401 O O . ALA B 1 127 ? 2.908 13.359 18.328 1 98.88 127 ALA B O 1
ATOM 2402 N N . VAL B 1 128 ? 1.665 14.039 16.594 1 98.81 128 VAL B N 1
ATOM 2403 C CA . VAL B 1 128 ? 2.23 13.062 15.664 1 98.81 128 VAL B CA 1
ATOM 2404 C C . VAL B 1 128 ? 3.717 13.352 15.453 1 98.81 128 VAL B C 1
ATOM 2406 O O . VAL B 1 128 ? 4.543 12.43 15.492 1 98.81 128 VAL B O 1
ATOM 2409 N N . LEU B 1 129 ? 4.043 14.57 15.227 1 98.69 129 LEU B N 1
ATOM 2410 C CA . LEU B 1 129 ? 5.434 14.945 14.984 1 98.69 129 LEU B CA 1
ATOM 2411 C C . LEU B 1 129 ? 6.289 14.672 16.219 1 98.69 129 LEU B C 1
ATOM 2413 O O . LEU B 1 129 ? 7.426 14.211 16.094 1 98.69 129 LEU B O 1
ATOM 2417 N N . ASP B 1 130 ? 5.777 14.938 17.406 1 98.44 130 ASP B N 1
ATOM 2418 C CA . ASP B 1 130 ? 6.48 14.617 18.641 1 98.44 130 ASP B CA 1
ATOM 2419 C C . ASP B 1 130 ? 6.719 13.109 18.766 1 98.44 130 ASP B C 1
ATOM 2421 O O . ASP B 1 130 ? 7.82 12.68 19.109 1 98.44 130 ASP B O 1
ATOM 2425 N N . TRP B 1 131 ? 5.73 12.398 18.516 1 98.38 131 TRP B N 1
ATOM 2426 C CA . TRP B 1 131 ? 5.852 10.945 18.562 1 98.38 131 TRP B CA 1
ATOM 2427 C C . TRP B 1 131 ? 6.895 10.461 17.562 1 98.38 131 TRP B C 1
ATOM 2429 O O . TRP B 1 131 ? 7.723 9.609 17.891 1 98.38 131 TRP B O 1
ATOM 2439 N N . PHE B 1 132 ? 6.777 10.977 16.344 1 98.31 132 PHE B N 1
ATOM 2440 C CA . PHE B 1 132 ? 7.699 10.594 15.281 1 98.31 132 PHE B CA 1
ATOM 2441 C C . PHE B 1 132 ? 9.141 10.852 15.695 1 98.31 132 PHE B C 1
ATOM 2443 O O . PHE B 1 132 ? 10 9.977 15.555 1 98.31 132 PHE B O 1
ATOM 2450 N N . ASP B 1 133 ? 9.367 12.023 16.172 1 97.88 133 ASP B N 1
ATOM 2451 C CA . ASP B 1 133 ? 10.711 12.391 16.609 1 97.88 133 ASP B CA 1
ATOM 2452 C C . ASP B 1 133 ? 11.203 11.453 17.719 1 97.88 133 ASP B C 1
ATOM 2454 O O . ASP B 1 133 ? 12.375 11.062 17.734 1 97.88 133 ASP B O 1
ATOM 2458 N N . ALA B 1 134 ? 10.367 11.086 18.562 1 97.56 134 ALA B N 1
ATOM 2459 C CA . ALA B 1 134 ? 10.727 10.203 19.672 1 97.56 134 ALA B CA 1
ATOM 2460 C C . ALA B 1 134 ? 10.992 8.789 19.172 1 97.56 134 ALA B C 1
ATOM 2462 O O . ALA B 1 134 ? 11.938 8.133 19.625 1 97.56 134 ALA B O 1
ATOM 2463 N N . ALA B 1 135 ? 10.203 8.344 18.281 1 96.44 135 ALA B N 1
ATOM 2464 C CA . ALA B 1 135 ? 10.234 6.953 17.828 1 96.44 135 ALA B CA 1
ATOM 2465 C C . ALA B 1 135 ? 11.32 6.738 16.781 1 96.44 135 ALA B C 1
ATOM 2467 O O . ALA B 1 135 ? 11.93 5.668 16.719 1 96.44 135 ALA B O 1
ATOM 2468 N N . GLN B 1 136 ? 11.531 7.742 15.938 1 96.62 136 GLN B N 1
ATOM 2469 C CA . GLN B 1 136 ? 12.359 7.562 14.75 1 96.62 136 GLN B CA 1
ATOM 2470 C C . GLN B 1 136 ? 13.633 8.398 14.836 1 96.62 136 GLN B C 1
ATOM 2472 O O . GLN B 1 136 ? 14.547 8.227 14.031 1 96.62 136 GLN B O 1
ATOM 2477 N N . GLY B 1 137 ? 13.711 9.258 15.789 1 96.75 137 GLY B N 1
ATOM 2478 C CA . GLY B 1 137 ? 14.766 10.258 15.82 1 96.75 137 GLY B CA 1
ATOM 2479 C C . GLY B 1 137 ? 14.477 11.461 14.945 1 96.75 137 GLY B C 1
ATOM 2480 O O . GLY B 1 137 ? 13.898 11.328 13.867 1 96.75 137 GLY B O 1
ATOM 2481 N N . PRO B 1 138 ? 14.828 12.625 15.547 1 95.31 138 PRO B N 1
ATOM 2482 C CA . PRO B 1 138 ? 14.609 13.82 14.727 1 95.31 138 PRO B CA 1
ATOM 2483 C C . PRO B 1 138 ? 15.305 13.734 13.367 1 95.31 138 PRO B C 1
ATOM 2485 O O . PRO B 1 138 ? 16.453 13.305 13.289 1 95.31 138 PRO B O 1
ATOM 2488 N N . GLN B 1 139 ? 14.594 14.07 12.305 1 97.88 139 GLN B N 1
ATOM 2489 C CA . GLN B 1 139 ? 15.094 14.086 10.938 1 97.88 139 GLN B CA 1
ATOM 2490 C C . GLN B 1 139 ? 14.242 14.984 10.047 1 97.88 139 GLN B C 1
ATOM 2492 O O . GLN B 1 139 ? 13.188 15.461 10.469 1 97.88 139 GLN B O 1
ATOM 2497 N N . ARG B 1 140 ? 14.703 15.211 8.828 1 98.56 140 ARG B N 1
ATOM 2498 C CA . ARG B 1 140 ? 13.953 16.016 7.859 1 98.56 140 ARG B CA 1
ATOM 2499 C C . ARG B 1 140 ? 12.617 15.367 7.52 1 98.56 140 ARG B C 1
ATOM 2501 O O . ARG B 1 140 ? 12.555 14.156 7.277 1 98.56 140 ARG B O 1
ATOM 2508 N N . ILE B 1 141 ? 11.586 16.094 7.578 1 98.88 141 ILE B N 1
ATOM 2509 C CA . ILE B 1 141 ? 10.258 15.711 7.105 1 98.88 141 ILE B CA 1
ATOM 2510 C C . ILE B 1 141 ? 9.805 16.672 6.016 1 98.88 141 ILE B C 1
ATOM 2512 O O . ILE B 1 141 ? 9.898 17.891 6.176 1 98.88 141 ILE B O 1
ATOM 2516 N N . ALA B 1 142 ? 9.375 16.141 4.898 1 98.81 142 ALA B N 1
ATOM 2517 C CA . ALA B 1 142 ? 8.898 16.969 3.797 1 98.81 142 ALA B CA 1
ATOM 2518 C C . ALA B 1 142 ? 7.371 17 3.756 1 98.81 142 ALA B C 1
ATOM 2520 O O . ALA B 1 142 ? 6.711 16.25 4.477 1 98.81 142 ALA B O 1
ATOM 2521 N N . CYS B 1 143 ? 6.84 17.859 3.004 1 98.38 143 CYS B N 1
ATOM 2522 C CA . CYS B 1 143 ? 5.434 17.875 2.613 1 98.38 143 CYS B CA 1
ATOM 2523 C C . CYS B 1 143 ? 5.23 18.688 1.337 1 98.38 143 CYS B C 1
ATOM 2525 O O . CYS B 1 143 ? 6.09 19.484 0.96 1 98.38 143 CYS B O 1
ATOM 2527 N N . MET B 1 144 ? 4.25 18.406 0.708 1 98.56 144 MET B N 1
ATOM 2528 C CA . MET B 1 144 ? 3.871 19.172 -0.482 1 98.56 144 MET B CA 1
ATOM 2529 C C . MET B 1 144 ? 2.422 19.641 -0.393 1 98.56 144 MET B C 1
ATOM 2531 O O . MET B 1 144 ? 1.546 18.875 0.023 1 98.56 144 MET B O 1
ATOM 2535 N N . ILE B 1 145 ? 2.166 20.891 -0.755 1 98.69 145 ILE B N 1
ATOM 2536 C CA . ILE B 1 145 ? 0.851 21.516 -0.649 1 98.69 145 ILE B CA 1
ATOM 2537 C C . ILE B 1 145 ? 0.528 22.266 -1.938 1 98.69 145 ILE B C 1
ATOM 2539 O O . ILE B 1 145 ? 1.337 23.062 -2.418 1 98.69 145 ILE B O 1
ATOM 2543 N N . GLU B 1 146 ? -0.663 21.953 -2.535 1 98.06 146 GLU B N 1
ATOM 2544 C CA . GLU B 1 146 ? -1.067 22.641 -3.752 1 98.06 146 GLU B CA 1
ATOM 2545 C C . GLU B 1 146 ? -1.137 24.156 -3.525 1 98.06 146 GLU B C 1
ATOM 2547 O O . GLU B 1 146 ? -1.633 24.609 -2.492 1 98.06 146 GLU B O 1
ATOM 2552 N N . ARG B 1 147 ? -0.655 24.859 -4.535 1 96.06 147 ARG B N 1
ATOM 2553 C CA . ARG B 1 147 ? -0.739 26.312 -4.473 1 96.06 147 ARG B CA 1
ATOM 2554 C C . ARG B 1 147 ? -2.188 26.781 -4.355 1 96.06 147 ARG B C 1
ATOM 2556 O O . ARG B 1 147 ? -3.057 26.312 -5.094 1 96.06 147 ARG B O 1
ATOM 2563 N N . GLY B 1 148 ? -2.453 27.641 -3.438 1 95.38 148 GLY B N 1
ATOM 2564 C CA . GLY B 1 148 ? -3.809 28.125 -3.221 1 95.38 148 GLY B CA 1
ATOM 2565 C C . GLY B 1 148 ? -4.465 27.516 -1.992 1 95.38 148 GLY B C 1
ATOM 2566 O O . GLY B 1 148 ? -5.488 28.031 -1.52 1 95.38 148 GLY B O 1
ATOM 2567 N N . ASN B 1 149 ? -3.934 26.438 -1.494 1 97.19 149 ASN B N 1
ATOM 2568 C CA . ASN B 1 149 ? -4.43 25.859 -0.254 1 97.19 149 ASN B CA 1
ATOM 2569 C C . ASN B 1 149 ? -3.889 26.594 0.97 1 97.19 149 ASN B C 1
ATOM 2571 O O . ASN B 1 149 ? -3.07 26.047 1.713 1 97.19 149 ASN B O 1
ATOM 2575 N N . ALA B 1 150 ? -4.418 27.719 1.242 1 97 150 ALA B N 1
ATOM 2576 C CA . ALA B 1 150 ? -3.898 28.656 2.248 1 97 150 ALA B CA 1
ATOM 2577 C C . ALA B 1 150 ? -3.988 28.047 3.646 1 97 150 ALA B C 1
ATOM 2579 O O . ALA B 1 150 ? -3.105 28.266 4.48 1 97 150 ALA B O 1
ATOM 2580 N N . ALA B 1 151 ? -5.059 27.344 3.896 1 97.19 151 ALA B N 1
ATOM 2581 C CA . ALA B 1 151 ? -5.254 26.75 5.219 1 97.19 151 ALA B CA 1
ATOM 2582 C C . ALA B 1 151 ? -4.152 25.734 5.535 1 97.19 151 ALA B C 1
ATOM 2584 O O . ALA B 1 151 ? -3.605 25.734 6.641 1 97.19 151 ALA B O 1
ATOM 2585 N N . SER B 1 152 ? -3.803 24.891 4.613 1 98.44 152 SER B N 1
ATOM 2586 C CA . SER B 1 152 ? -2.76 23.891 4.824 1 98.44 152 SER B CA 1
ATOM 2587 C C . SER B 1 152 ? -1.387 24.547 4.941 1 98.44 152 SER B C 1
ATOM 2589 O O . SER B 1 152 ? -0.551 24.109 5.734 1 98.44 152 SER B O 1
ATOM 2591 N N . VAL B 1 153 ? -1.134 25.562 4.176 1 98.12 153 VAL B N 1
ATOM 2592 C CA . VAL B 1 153 ? 0.135 26.281 4.242 1 98.12 153 VAL B CA 1
ATOM 2593 C C . VAL B 1 153 ? 0.3 26.906 5.625 1 98.12 153 VAL B C 1
ATOM 2595 O O . VAL B 1 153 ? 1.361 26.781 6.242 1 98.12 153 VAL B O 1
ATOM 2598 N N . ALA B 1 154 ? -0.732 27.547 6.066 1 98.25 154 ALA B N 1
ATOM 2599 C CA . ALA B 1 154 ? -0.695 28.172 7.387 1 98.25 154 ALA B CA 1
ATOM 2600 C C . ALA B 1 154 ? -0.396 27.141 8.477 1 98.25 154 ALA B C 1
ATOM 2602 O O . ALA B 1 154 ? 0.405 27.391 9.375 1 98.25 154 ALA B O 1
ATOM 2603 N N . LEU B 1 155 ? -1.043 25.984 8.406 1 98.69 155 LEU B N 1
ATOM 2604 C CA . LEU B 1 155 ? -0.787 24.922 9.367 1 98.69 155 LEU B CA 1
ATOM 2605 C C . LEU B 1 155 ? 0.665 24.453 9.289 1 98.69 155 LEU B C 1
ATOM 2607 O O . LEU B 1 155 ? 1.325 24.297 10.312 1 98.69 155 LEU B O 1
ATOM 2611 N N . ALA B 1 156 ? 1.162 24.25 8.102 1 98.81 156 ALA B N 1
ATOM 2612 C CA . ALA B 1 156 ? 2.545 23.812 7.914 1 98.81 156 ALA B CA 1
ATOM 2613 C C . ALA B 1 156 ? 3.52 24.781 8.57 1 98.81 156 ALA B C 1
ATOM 2615 O O . ALA B 1 156 ? 4.449 24.375 9.266 1 98.81 156 ALA B O 1
ATOM 2616 N N . GLU B 1 157 ? 3.295 26.016 8.375 1 98.31 157 GLU B N 1
ATOM 2617 C CA . GLU B 1 157 ? 4.152 27.031 8.961 1 98.31 157 GLU B CA 1
ATOM 2618 C C . GLU B 1 157 ? 4.117 26.984 10.484 1 98.31 157 GLU B C 1
ATOM 2620 O O . GLU B 1 157 ? 5.16 27.062 11.133 1 98.31 157 GLU B O 1
ATOM 2625 N N . ARG B 1 158 ? 2.957 26.844 11.023 1 98.38 158 ARG B N 1
ATOM 2626 C CA . ARG B 1 158 ? 2.803 26.75 12.469 1 98.38 158 ARG B CA 1
ATOM 2627 C C . ARG B 1 158 ? 3.51 25.531 13.023 1 98.38 158 ARG B C 1
ATOM 2629 O O . ARG B 1 158 ? 3.916 25.516 14.188 1 98.38 158 ARG B O 1
ATOM 2636 N N . LEU B 1 159 ? 3.609 24.516 12.227 1 98.62 159 LEU B N 1
ATOM 2637 C CA . LEU B 1 159 ? 4.234 23.266 12.648 1 98.62 159 LEU B CA 1
ATOM 2638 C C . LEU B 1 159 ? 5.738 23.297 12.398 1 98.62 159 LEU B C 1
ATOM 2640 O O . LEU B 1 159 ? 6.43 22.312 12.617 1 98.62 159 LEU B O 1
ATOM 2644 N N . GLY B 1 160 ? 6.254 24.359 11.844 1 98.5 160 GLY B N 1
ATOM 2645 C CA . GLY B 1 160 ? 7.688 24.531 11.695 1 98.5 160 GLY B CA 1
ATOM 2646 C C . GLY B 1 160 ? 8.195 24.188 10.305 1 98.5 160 GLY B C 1
ATOM 2647 O O . GLY B 1 160 ? 9.406 24.125 10.078 1 98.5 160 GLY B O 1
ATOM 2648 N N . PHE B 1 161 ? 7.305 24.016 9.391 1 98.88 161 PHE B N 1
ATOM 2649 C CA . PHE B 1 161 ? 7.73 23.766 8.023 1 98.88 161 PHE B CA 1
ATOM 2650 C C . PHE B 1 161 ? 8.094 25.062 7.32 1 98.88 161 PHE B C 1
ATOM 2652 O O . PHE B 1 161 ? 7.477 26.109 7.566 1 98.88 161 PHE B O 1
ATOM 2659 N N . VAL B 1 162 ? 9.078 24.938 6.398 1 98.69 162 VAL B N 1
ATOM 2660 C CA . VAL B 1 162 ? 9.531 26.078 5.605 1 98.69 162 VAL B CA 1
ATOM 2661 C C . VAL B 1 162 ? 9.523 25.719 4.125 1 98.69 162 VAL B C 1
ATOM 2663 O O . VAL B 1 162 ? 9.977 24.641 3.738 1 98.69 162 VAL B O 1
ATOM 2666 N N . ARG B 1 163 ? 8.992 26.625 3.334 1 98.38 163 ARG B N 1
ATOM 2667 C CA . ARG B 1 163 ? 8.977 26.406 1.892 1 98.38 163 ARG B CA 1
ATOM 2668 C C . ARG B 1 163 ? 10.391 26.453 1.315 1 98.38 163 ARG B C 1
ATOM 2670 O O . ARG B 1 163 ? 11.156 27.359 1.617 1 98.38 163 ARG B O 1
ATOM 2677 N N . TYR B 1 164 ? 10.719 25.469 0.497 1 98.44 164 TYR B N 1
ATOM 2678 C CA . TYR B 1 164 ? 12.062 25.469 -0.068 1 98.44 164 TYR B CA 1
ATOM 2679 C C . TYR B 1 164 ? 12.016 25.344 -1.586 1 98.44 164 TYR B C 1
ATOM 2681 O O . TYR B 1 164 ? 13.055 25.406 -2.252 1 98.44 164 TYR B O 1
ATOM 2689 N N . GLY B 1 165 ? 10.789 25.109 -2.17 1 98.19 165 GLY B N 1
ATOM 2690 C CA . GLY B 1 165 ? 10.688 24.969 -3.613 1 98.19 165 GLY B CA 1
ATOM 2691 C C . GLY B 1 165 ? 9.258 24.75 -4.086 1 98.19 165 GLY B C 1
ATOM 2692 O O . GLY B 1 165 ? 8.305 24.969 -3.336 1 98.19 165 GLY B O 1
ATOM 2693 N N . GLU B 1 166 ? 9.18 24.438 -5.41 1 98.25 166 GLU B N 1
ATOM 2694 C CA . GLU B 1 166 ? 7.898 24.109 -6.035 1 98.25 166 GLU B CA 1
ATOM 2695 C C . GLU B 1 166 ? 8.07 23.047 -7.121 1 98.25 166 GLU B C 1
ATOM 2697 O O . GLU B 1 166 ? 9.188 22.766 -7.551 1 98.25 166 GLU B O 1
ATOM 2702 N N . HIS B 1 167 ? 7.008 22.438 -7.477 1 98.38 167 HIS B N 1
ATOM 2703 C CA . HIS B 1 167 ? 6.988 21.453 -8.547 1 98.38 167 HIS B CA 1
ATOM 2704 C C . HIS B 1 167 ? 5.656 21.469 -9.281 1 98.38 167 HIS B C 1
ATOM 2706 O O . HIS B 1 167 ? 4.598 21.594 -8.656 1 98.38 167 HIS B O 1
ATOM 2712 N N . GLU B 1 168 ? 5.723 21.375 -10.602 1 97.94 168 GLU B N 1
ATOM 2713 C CA . GLU B 1 168 ? 4.516 21.203 -11.406 1 97.94 168 GLU B CA 1
ATOM 2714 C C . GLU B 1 168 ? 4.215 19.719 -11.648 1 97.94 168 GLU B C 1
ATOM 2716 O O . GLU B 1 168 ? 5.008 19.016 -12.281 1 97.94 168 GLU B O 1
ATOM 2721 N N . LEU B 1 169 ? 3.1 19.312 -11.219 1 95 169 LEU B N 1
ATOM 2722 C CA . LEU B 1 169 ? 2.686 17.922 -11.391 1 95 169 LEU B CA 1
ATOM 2723 C C . LEU B 1 169 ? 2.258 17.672 -12.836 1 95 169 LEU B C 1
ATOM 2725 O O . LEU B 1 169 ? 2.107 18.609 -13.617 1 95 169 LEU B O 1
ATOM 2729 N N . ALA B 1 170 ? 2.072 16.406 -13.109 1 86.81 170 ALA B N 1
ATOM 2730 C CA . ALA B 1 170 ? 1.797 15.992 -14.484 1 86.81 170 ALA B CA 1
ATOM 2731 C C . ALA B 1 170 ? 0.49 16.594 -14.984 1 86.81 170 ALA B C 1
ATOM 2733 O O . ALA B 1 170 ? 0.345 16.875 -16.188 1 86.81 170 ALA B O 1
ATOM 2734 N N . ASP B 1 171 ? -0.42 16.906 -14.125 1 88.88 171 ASP B N 1
ATOM 2735 C CA . ASP B 1 171 ? -1.716 17.438 -14.523 1 88.88 171 ASP B CA 1
ATOM 2736 C C . ASP B 1 171 ? -1.688 18.969 -14.555 1 88.88 171 ASP B C 1
ATOM 2738 O O . ASP B 1 171 ? -2.725 19.609 -14.742 1 88.88 171 ASP B O 1
ATOM 2742 N N . GLY B 1 172 ? -0.59 19.516 -14.336 1 93.5 172 GLY B N 1
ATOM 2743 C CA . GLY B 1 172 ? -0.432 20.953 -14.43 1 93.5 172 GLY B CA 1
ATOM 2744 C C . GLY B 1 172 ? -0.557 21.656 -13.086 1 93.5 172 GLY B C 1
ATOM 2745 O O . GLY B 1 172 ? -0.333 22.859 -12.992 1 93.5 172 GLY B O 1
ATOM 2746 N N . VAL B 1 173 ? -0.834 20.984 -12.117 1 95.62 173 VAL B N 1
ATOM 2747 C CA . VAL B 1 173 ? -1.001 21.547 -10.781 1 95.62 173 VAL B CA 1
ATOM 2748 C C . VAL B 1 173 ? 0.365 21.875 -10.188 1 95.62 173 VAL B C 1
ATOM 2750 O O . VAL B 1 173 ? 1.291 21.062 -10.25 1 95.62 173 VAL B O 1
ATOM 2753 N N . ILE B 1 174 ? 0.417 23.047 -9.617 1 97.75 174 ILE B N 1
ATOM 2754 C CA . ILE B 1 174 ? 1.66 23.469 -8.977 1 97.75 174 ILE B CA 1
ATOM 2755 C C . ILE B 1 174 ? 1.57 23.219 -7.473 1 97.75 174 ILE B C 1
ATOM 2757 O O . ILE B 1 174 ? 0.6 23.609 -6.828 1 97.75 174 ILE B O 1
ATOM 2761 N N . VAL B 1 175 ? 2.641 22.578 -6.926 1 98.5 175 VAL B N 1
ATOM 2762 C CA . VAL B 1 175 ? 2.705 22.328 -5.488 1 98.5 175 VAL B CA 1
ATOM 2763 C C . VAL B 1 175 ? 3.912 23.062 -4.895 1 98.5 175 VAL B C 1
ATOM 2765 O O . VAL B 1 175 ? 4.973 23.125 -5.52 1 98.5 175 VAL B O 1
ATOM 2768 N N . ASP B 1 176 ? 3.68 23.594 -3.74 1 98.62 176 ASP B N 1
ATOM 2769 C CA . ASP B 1 176 ? 4.781 24.094 -2.92 1 98.62 176 ASP B CA 1
ATOM 2770 C C . ASP B 1 176 ? 5.438 22.953 -2.141 1 98.62 176 ASP B C 1
ATOM 2772 O O . ASP B 1 176 ? 4.746 22.078 -1.613 1 98.62 176 ASP B O 1
ATOM 2776 N N . LEU B 1 177 ? 6.719 22.938 -2.18 1 98.81 177 LEU B N 1
ATOM 2777 C CA . LEU B 1 177 ? 7.496 21.969 -1.403 1 98.81 177 LEU B CA 1
ATOM 2778 C C . LEU B 1 177 ? 7.965 22.578 -0.088 1 98.81 177 LEU B C 1
ATOM 2780 O O . LEU B 1 177 ? 8.555 23.672 -0.079 1 98.81 177 LEU B O 1
ATOM 2784 N N . LEU B 1 178 ? 7.629 21.938 1.05 1 98.88 178 LEU B N 1
ATOM 2785 C CA . LEU B 1 178 ? 7.988 22.406 2.381 1 98.88 178 LEU B CA 1
ATOM 2786 C C . LEU B 1 178 ? 8.758 21.344 3.15 1 98.88 178 LEU B C 1
ATOM 2788 O O . LEU B 1 178 ? 8.648 20.156 2.842 1 98.88 178 LEU B O 1
ATOM 2792 N N . GLU B 1 179 ? 9.547 21.797 4.109 1 98.81 179 GLU B N 1
ATOM 2793 C CA . GLU B 1 179 ? 10.289 20.859 4.938 1 98.81 179 GLU B CA 1
ATOM 2794 C C . GLU B 1 179 ? 10.422 21.359 6.371 1 98.81 179 GLU B C 1
ATOM 2796 O O . GLU B 1 179 ? 10.273 22.562 6.625 1 98.81 179 GLU B O 1
ATOM 2801 N N . ARG B 1 180 ? 10.586 20.438 7.262 1 97.88 180 ARG B N 1
ATOM 2802 C CA . ARG B 1 180 ? 10.938 20.703 8.656 1 97.88 180 ARG B CA 1
ATOM 2803 C C . ARG B 1 180 ? 12.133 19.859 9.086 1 97.88 180 ARG B C 1
ATOM 2805 O O . ARG B 1 180 ? 12.234 18.688 8.727 1 97.88 180 ARG B O 1
ATOM 2812 N N . THR B 1 181 ? 13.062 20.531 9.742 1 91.44 181 THR B N 1
ATOM 2813 C CA . THR B 1 181 ? 14.273 19.844 10.188 1 91.44 181 THR B CA 1
ATOM 2814 C C . THR B 1 181 ? 14.406 19.906 11.703 1 91.44 181 THR B C 1
ATOM 2816 O O . THR B 1 181 ? 13.93 20.859 12.336 1 91.44 181 THR B O 1
#

Radius of gyration: 21.7 Å; Cα contacts (8 Å, |Δi|>4): 655; chains: 2; bounding box: 41×57×58 Å